Protein AF-A0A810N7D5-F1 (afdb_monomer_lite)

Organism: NCBI:txid338584

Sequence (317 aa):
MPDPRVLVVSSFEAELQPLASACVAAALQDQGAAVTAWDAHAFPDRLPDAEVDLVLLSVQQFEGLHRAVDLAPRLRTAHPDAPIVAFGQYAQMNSTEFLARVNAVAFDEPERIAQELCQAATGQLPLPQVPALRTASQMTARPPRRRITATAPARHLFPSLVHYPAHHTGLGLMGNIEVSRGCHHKCTYCSVYGAYDGGVAPYQLETVLADARQLADDGVRHFFFIDAEFFNSRTLGWRWYGRSRRSSPARRSSSPPGSITSSTIRSCWKSWCRWGCGGSRRRWSSRRTASCGSSTRESMSPTCVRRSRKRTGSVSS

pLDDT: mean 79.14, std 25.92, range [22.91, 98.81]

Foldseek 3Di:
DDAAEEEQEELDDPLFQDQLSLQLQQLLVVLRHNYAYYYCVLCVPPDDQDAHLEYEYEDADPVSPVSSLVCLVVCCVRHVNYFYEYEHLVCQLPVVSVLVRGFKYALDRCLQQSNVRSCCSVVNHPQLRRARIDGPVRRDHHHDPGARDGAAGNSVSTDQRVSRPVQQDPVGGEHEFEQKQAAQDCPPPDSSCVRQVNDIRGDDLNNRVNNVVVVVVSVHPHYDYPYPDQPDPPNRVVVNVVVVVVVDPVPVDDDDPDDDDPVNVVVVVVVVVVVVPPPDPDDDDDDDDDDDDDDDDDDDDDDDDDDDDDDDDDDDD

Structure (mmCIF, N/CA/C/O backbone):
data_AF-A0A810N7D5-F1
#
_entry.id   AF-A0A810N7D5-F1
#
loop_
_atom_site.group_PDB
_atom_site.id
_atom_site.type_symbol
_atom_site.label_atom_id
_atom_site.label_alt_id
_atom_site.label_comp_id
_atom_site.label_asym_id
_atom_site.label_entity_id
_atom_site.label_seq_id
_atom_site.pdbx_PDB_ins_code
_atom_site.Cartn_x
_atom_site.Cartn_y
_atom_site.Cartn_z
_atom_site.occupancy
_atom_si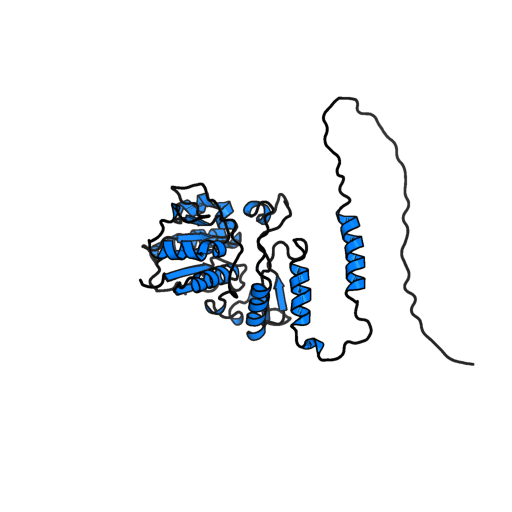te.B_iso_or_equiv
_atom_site.auth_seq_id
_atom_site.auth_comp_id
_atom_site.auth_asym_id
_atom_site.auth_atom_id
_atom_site.pdbx_PDB_model_num
ATOM 1 N N . MET A 1 1 ? -10.337 -19.483 16.377 1.00 56.50 1 MET A N 1
ATOM 2 C CA . MET A 1 1 ? -10.919 -18.184 15.978 1.00 56.50 1 MET A CA 1
ATOM 3 C C . MET A 1 1 ? -10.801 -18.110 14.468 1.00 56.50 1 MET A C 1
ATOM 5 O O . MET A 1 1 ? -9.826 -18.674 13.982 1.00 56.50 1 MET A O 1
ATOM 9 N N . PRO A 1 2 ? -11.781 -17.551 13.742 1.00 71.12 2 PRO A N 1
ATOM 10 C CA . PRO A 1 2 ? -11.649 -17.382 12.298 1.00 71.12 2 PRO A CA 1
ATOM 11 C C . PRO A 1 2 ? -10.438 -16.499 11.977 1.00 71.12 2 PRO A C 1
ATOM 13 O O . PRO A 1 2 ? -10.087 -15.619 12.769 1.00 71.12 2 PRO A O 1
ATOM 16 N N . ASP A 1 3 ? -9.799 -16.774 10.844 1.00 89.62 3 ASP A N 1
ATOM 17 C CA . ASP A 1 3 ? -8.662 -15.998 10.357 1.00 89.62 3 ASP A CA 1
ATOM 18 C C . ASP A 1 3 ? -9.115 -14.558 10.050 1.00 89.62 3 ASP A C 1
ATOM 20 O O . ASP A 1 3 ? -10.175 -14.386 9.440 1.00 89.62 3 ASP A O 1
ATOM 24 N N . PRO A 1 4 ? -8.358 -13.518 10.458 1.00 95.88 4 PRO A N 1
ATOM 25 C CA . PRO A 1 4 ? -8.736 -12.135 10.189 1.00 95.88 4 PRO A CA 1
ATOM 26 C C . PRO A 1 4 ? -8.878 -11.883 8.688 1.00 95.88 4 PRO A C 1
ATOM 28 O O . PRO A 1 4 ? -7.953 -12.175 7.928 1.00 95.88 4 PRO A O 1
ATOM 31 N N . ARG A 1 5 ? -9.999 -11.297 8.256 1.00 98.12 5 ARG A N 1
ATOM 32 C CA . ARG A 1 5 ? -10.245 -10.974 6.846 1.00 98.12 5 ARG A CA 1
ATOM 33 C C . ARG A 1 5 ? -9.893 -9.526 6.584 1.00 98.12 5 ARG A C 1
ATOM 35 O O . ARG A 1 5 ? -10.552 -8.613 7.082 1.00 98.12 5 ARG A O 1
ATOM 42 N N . VAL A 1 6 ? -8.843 -9.306 5.805 1.00 98.56 6 VAL A N 1
ATOM 43 C CA . VAL A 1 6 ? -8.324 -7.960 5.551 1.00 98.56 6 VAL A CA 1
ATOM 44 C C . VAL A 1 6 ? -8.450 -7.633 4.073 1.00 98.56 6 VAL A C 1
ATOM 46 O O . VAL A 1 6 ? -7.959 -8.372 3.220 1.00 98.56 6 VAL A O 1
ATOM 49 N N . LEU A 1 7 ? -9.081 -6.501 3.769 1.00 98.69 7 LEU A N 1
ATOM 50 C CA . LEU A 1 7 ? -9.115 -5.943 2.424 1.00 98.69 7 LEU A CA 1
ATOM 51 C C . LEU A 1 7 ? -7.986 -4.923 2.273 1.00 98.69 7 LEU A C 1
ATOM 53 O O . LEU A 1 7 ? -7.981 -3.894 2.946 1.00 98.69 7 LEU A O 1
ATOM 57 N N . VAL A 1 8 ? -7.042 -5.179 1.371 1.00 98.69 8 VAL A N 1
ATOM 58 C CA . VAL A 1 8 ? -5.982 -4.228 1.018 1.00 98.69 8 VAL A CA 1
ATOM 59 C C . VAL A 1 8 ? -6.346 -3.530 -0.286 1.00 98.69 8 VAL A C 1
ATOM 61 O O . VAL A 1 8 ? -6.462 -4.157 -1.336 1.00 98.69 8 VAL A O 1
ATOM 64 N N . VAL A 1 9 ? -6.510 -2.214 -0.225 1.00 98.62 9 VAL A N 1
ATOM 65 C CA . VAL A 1 9 ? -6.979 -1.385 -1.333 1.00 98.62 9 VAL A CA 1
ATOM 66 C C . VAL A 1 9 ? -5.873 -0.451 -1.790 1.00 98.62 9 VAL A C 1
ATOM 68 O O . VAL A 1 9 ? -5.390 0.372 -1.012 1.00 98.62 9 VAL A O 1
ATOM 71 N N . SER A 1 10 ? -5.519 -0.522 -3.068 1.00 98.31 10 SER A N 1
ATOM 72 C CA . SER A 1 10 ? -4.709 0.505 -3.715 1.00 98.31 10 SER A CA 1
ATOM 73 C C . SER A 1 10 ? -5.611 1.587 -4.294 1.00 98.31 10 SER A C 1
ATOM 75 O O . SER A 1 10 ? -6.456 1.293 -5.142 1.00 98.31 10 SER A O 1
ATOM 77 N N . SER A 1 11 ? -5.460 2.838 -3.838 1.00 97.81 11 SER A N 1
ATOM 78 C CA . SER A 1 11 ? -6.192 3.956 -4.444 1.00 97.81 11 SER A CA 1
ATOM 79 C C . SER A 1 11 ? -5.589 4.381 -5.782 1.00 97.81 11 SER A C 1
ATOM 81 O O . SER A 1 11 ? -6.334 4.814 -6.661 1.00 97.81 11 SER A O 1
ATOM 83 N N . PHE A 1 12 ? -4.257 4.299 -5.903 1.00 97.44 12 PHE A N 1
ATOM 84 C CA . PHE A 1 12 ? -3.445 4.567 -7.091 1.00 97.44 12 PHE A CA 1
ATOM 85 C C . PHE A 1 12 ? -1.954 4.352 -6.776 1.00 97.44 12 PHE A C 1
ATOM 87 O O . PHE A 1 12 ? -1.440 4.925 -5.811 1.00 97.44 12 PHE A O 1
ATOM 94 N N . GLU A 1 13 ? -1.241 3.603 -7.621 1.00 95.38 13 GLU A N 1
ATOM 95 C CA . GLU A 1 13 ? 0.219 3.418 -7.542 1.00 95.38 13 GLU A CA 1
ATOM 96 C C . GLU A 1 13 ? 0.874 3.586 -8.932 1.00 95.38 13 GLU A C 1
ATOM 98 O O . GLU A 1 13 ? 1.485 2.674 -9.481 1.00 95.38 13 GLU A O 1
ATOM 103 N N . ALA A 1 14 ? 0.742 4.790 -9.505 1.00 94.25 14 ALA A N 1
ATOM 104 C CA . ALA A 1 14 ? 1.328 5.226 -10.781 1.00 94.25 14 ALA A CA 1
ATOM 105 C C . ALA A 1 14 ? 0.938 4.368 -11.991 1.00 94.25 14 ALA A C 1
ATOM 107 O O . ALA A 1 14 ? 1.753 4.163 -12.886 1.00 94.25 14 ALA A O 1
ATOM 108 N N . GLU A 1 15 ? -0.298 3.859 -12.004 1.00 95.38 15 GLU A N 1
ATOM 109 C CA . GLU A 1 15 ? -0.816 2.945 -13.041 1.00 95.38 15 GLU A CA 1
ATOM 110 C C . GLU A 1 15 ? -0.038 1.618 -13.156 1.00 95.38 15 GLU A C 1
ATOM 112 O O . GLU A 1 15 ? -0.285 0.815 -14.059 1.00 95.38 15 GLU A O 1
ATOM 117 N N . LEU A 1 16 ? 0.891 1.372 -12.230 1.00 96.38 16 LEU A N 1
ATOM 118 C CA . LEU A 1 16 ? 1.630 0.130 -12.095 1.00 96.38 16 LEU A CA 1
ATOM 119 C C . LEU A 1 16 ? 0.877 -0.800 -11.140 1.00 96.38 16 LEU A C 1
ATOM 121 O O . LEU A 1 16 ? 0.082 -0.360 -10.309 1.00 96.38 16 LEU A O 1
ATOM 125 N N . GLN A 1 17 ? 1.170 -2.095 -11.223 1.00 97.25 17 GLN A N 1
ATOM 126 C CA . GLN A 1 17 ? 0.679 -3.079 -10.276 1.00 97.25 17 GLN A CA 1
ATOM 127 C C . GLN A 1 17 ? 1.066 -2.641 -8.843 1.00 97.25 17 GLN A C 1
ATOM 129 O O . GLN A 1 17 ? 2.257 -2.393 -8.598 1.00 97.25 17 GLN A O 1
ATOM 134 N N . PRO A 1 18 ? 0.101 -2.559 -7.903 1.00 97.38 18 PRO A N 1
ATOM 135 C CA . PRO A 1 18 ? 0.300 -1.993 -6.566 1.00 97.38 18 PRO A CA 1
ATOM 136 C C . PRO A 1 18 ? 1.333 -2.728 -5.702 1.00 97.38 18 PRO A C 1
ATOM 138 O O . PRO A 1 18 ? 1.010 -3.668 -4.973 1.00 97.38 18 PRO A O 1
ATOM 141 N N . LEU A 1 19 ? 2.595 -2.295 -5.744 1.00 96.75 19 LEU A N 1
ATOM 142 C CA . LEU A 1 19 ? 3.676 -2.955 -5.015 1.00 96.75 19 LEU A CA 1
ATOM 143 C C . LEU A 1 19 ? 3.582 -2.709 -3.509 1.00 96.75 19 LEU A C 1
ATOM 145 O O . LEU A 1 19 ? 3.761 -3.646 -2.734 1.00 96.75 19 LEU A O 1
ATOM 149 N N . ALA A 1 20 ? 3.268 -1.488 -3.068 1.00 95.50 20 ALA A N 1
ATOM 150 C CA . ALA A 1 20 ? 3.160 -1.218 -1.637 1.00 95.50 20 ALA A CA 1
ATOM 151 C C . ALA A 1 20 ? 2.021 -2.023 -1.007 1.00 95.50 20 ALA A C 1
ATOM 153 O O . ALA A 1 20 ? 2.193 -2.650 0.038 1.00 95.50 20 ALA A O 1
ATOM 154 N N . SER A 1 21 ? 0.884 -2.062 -1.696 1.00 97.62 21 SER A N 1
ATOM 155 C CA . SER A 1 21 ? -0.271 -2.860 -1.297 1.00 97.62 21 SER A CA 1
ATOM 156 C C . SER A 1 21 ? 0.047 -4.365 -1.298 1.00 97.62 21 SER A C 1
ATOM 158 O O . SER A 1 21 ? -0.292 -5.059 -0.341 1.00 97.62 21 SER A O 1
ATOM 160 N N . ALA A 1 22 ? 0.776 -4.872 -2.300 1.00 97.69 22 ALA A N 1
ATOM 161 C CA . ALA A 1 22 ? 1.221 -6.269 -2.347 1.00 97.69 22 ALA A CA 1
ATOM 162 C C . ALA A 1 22 ? 2.215 -6.639 -1.230 1.00 97.69 22 ALA A C 1
ATOM 164 O O . ALA A 1 22 ? 2.155 -7.754 -0.708 1.00 97.69 22 ALA A O 1
ATOM 165 N N . CYS A 1 23 ? 3.110 -5.729 -0.834 1.00 96.62 23 CYS A N 1
ATOM 166 C CA . CYS A 1 23 ? 4.014 -5.936 0.303 1.00 96.62 23 CYS A CA 1
ATOM 167 C C . CYS A 1 23 ? 3.244 -6.053 1.627 1.00 96.62 23 CYS A C 1
ATOM 169 O O . CYS A 1 23 ? 3.509 -6.959 2.419 1.00 96.62 23 CYS A O 1
ATOM 171 N N . VAL A 1 24 ? 2.270 -5.167 1.857 1.00 96.62 24 VAL A N 1
ATOM 172 C CA . VAL A 1 24 ? 1.419 -5.201 3.057 1.00 96.62 24 VAL A CA 1
ATOM 173 C C . VAL A 1 24 ? 0.560 -6.461 3.086 1.00 96.62 24 VAL A C 1
ATOM 175 O O . VAL A 1 24 ? 0.482 -7.120 4.120 1.00 96.62 24 VAL A O 1
ATOM 178 N N . ALA A 1 25 ? -0.026 -6.838 1.950 1.00 97.75 25 ALA A N 1
ATOM 179 C CA . ALA A 1 25 ? -0.806 -8.062 1.834 1.00 97.75 25 ALA A CA 1
ATOM 180 C C . ALA A 1 25 ? 0.022 -9.314 2.172 1.00 97.75 25 ALA A C 1
ATOM 182 O O . ALA A 1 25 ? -0.435 -10.139 2.959 1.00 97.75 25 ALA A O 1
ATOM 183 N N . ALA A 1 26 ? 1.260 -9.418 1.671 1.00 97.38 26 ALA A N 1
ATOM 184 C CA . ALA A 1 26 ? 2.167 -10.513 2.028 1.00 97.38 26 ALA A CA 1
ATOM 185 C C . ALA A 1 26 ? 2.462 -10.549 3.535 1.00 97.38 26 ALA A C 1
ATOM 187 O O . ALA A 1 26 ? 2.360 -11.598 4.166 1.00 97.38 26 ALA A O 1
ATOM 188 N N . ALA A 1 27 ? 2.759 -9.394 4.140 1.00 96.25 27 ALA A N 1
ATOM 189 C CA . ALA A 1 27 ? 3.036 -9.317 5.573 1.00 96.25 27 ALA A CA 1
ATOM 190 C C . ALA A 1 27 ? 1.831 -9.737 6.435 1.00 96.25 27 ALA A C 1
ATOM 192 O O . ALA A 1 27 ? 2.022 -10.310 7.503 1.00 96.25 27 ALA A O 1
ATOM 193 N N . LEU A 1 28 ? 0.601 -9.474 5.987 1.00 97.00 28 LEU A N 1
ATOM 194 C CA . LEU A 1 28 ? -0.625 -9.923 6.655 1.00 97.00 28 LEU A CA 1
ATOM 195 C C . LEU A 1 28 ? -0.876 -11.425 6.466 1.00 97.00 28 LEU A C 1
ATOM 197 O O . LEU A 1 28 ? -1.237 -12.103 7.427 1.00 97.00 28 LEU A O 1
ATOM 201 N N . GLN A 1 29 ? -0.643 -11.956 5.260 1.00 96.56 29 GLN A N 1
ATOM 202 C CA . GLN A 1 29 ? -0.709 -13.398 4.991 1.00 96.56 29 GLN A CA 1
ATOM 203 C C . GLN A 1 29 ? 0.288 -14.172 5.867 1.00 96.56 29 GLN A C 1
ATOM 205 O O . GLN A 1 29 ? -0.074 -15.196 6.442 1.00 96.56 29 GLN A O 1
ATOM 210 N N . ASP A 1 30 ? 1.501 -13.643 6.064 1.00 95.19 30 ASP A N 1
ATOM 211 C CA . ASP A 1 30 ? 2.508 -14.216 6.971 1.00 95.19 30 ASP A CA 1
ATOM 212 C C . ASP A 1 30 ? 2.024 -14.272 8.441 1.00 95.19 30 ASP A C 1
ATOM 214 O O . ASP A 1 30 ? 2.553 -15.045 9.239 1.00 95.19 30 ASP A O 1
ATOM 218 N N . GLN A 1 31 ? 1.025 -13.461 8.815 1.00 95.31 31 GLN A N 1
ATOM 219 C CA . GLN A 1 31 ? 0.372 -13.474 10.134 1.00 95.31 31 GLN A CA 1
ATOM 220 C C . GLN A 1 31 ? -0.924 -14.302 10.164 1.00 95.31 31 GLN A C 1
ATOM 222 O O . GLN A 1 31 ? -1.627 -14.290 11.174 1.00 95.31 31 GLN A O 1
ATOM 227 N N . GLY A 1 32 ? -1.246 -15.013 9.080 1.00 95.44 32 GLY A N 1
ATOM 228 C CA . GLY A 1 32 ? -2.428 -15.868 8.974 1.00 95.44 32 GLY A CA 1
ATOM 229 C C . GLY A 1 32 ? -3.719 -15.140 8.598 1.00 95.44 32 GLY A C 1
ATOM 230 O O . GLY A 1 32 ? -4.789 -15.703 8.783 1.00 95.44 32 GLY A O 1
ATOM 231 N N . ALA A 1 33 ? -3.658 -13.904 8.092 1.00 97.00 33 ALA A N 1
ATOM 232 C CA . ALA A 1 33 ? -4.857 -13.222 7.606 1.00 97.00 33 ALA A CA 1
ATOM 233 C C . ALA A 1 33 ? -5.334 -13.787 6.258 1.00 97.00 33 ALA A C 1
ATOM 235 O O . ALA A 1 33 ? -4.536 -14.034 5.348 1.00 97.00 33 ALA A O 1
ATOM 236 N N . ALA A 1 34 ? -6.651 -13.881 6.092 1.00 97.75 34 ALA A N 1
ATOM 237 C CA . ALA A 1 34 ? -7.292 -14.061 4.799 1.00 97.75 34 ALA A CA 1
ATOM 238 C C . ALA A 1 34 ? -7.339 -12.704 4.079 1.00 97.75 34 ALA A C 1
ATOM 240 O O . ALA A 1 34 ? -8.176 -11.849 4.373 1.00 97.75 34 ALA A O 1
ATOM 241 N N . VAL A 1 35 ? -6.402 -12.478 3.156 1.00 98.00 35 VAL A N 1
ATOM 242 C CA . VAL A 1 35 ? -6.257 -11.181 2.481 1.00 98.00 35 VAL A CA 1
ATOM 243 C C . VAL A 1 35 ? -6.943 -11.185 1.122 1.00 98.00 35 VAL A C 1
ATOM 245 O O . VAL A 1 35 ? -6.624 -12.002 0.261 1.00 98.00 35 VAL A O 1
ATOM 248 N N . THR A 1 36 ? -7.830 -10.216 0.910 1.00 98.12 36 THR A N 1
ATOM 249 C CA . THR A 1 36 ? -8.320 -9.839 -0.422 1.00 98.12 36 THR A CA 1
ATOM 250 C C . THR A 1 36 ? -7.648 -8.537 -0.827 1.00 98.12 36 THR A C 1
ATOM 252 O O . THR A 1 36 ? -7.494 -7.641 0.003 1.00 98.12 36 THR A O 1
ATOM 255 N N . ALA A 1 37 ? -7.236 -8.410 -2.086 1.00 98.06 37 ALA A N 1
ATOM 256 C CA . ALA A 1 37 ? -6.624 -7.186 -2.582 1.00 98.06 37 ALA A CA 1
ATOM 257 C C . ALA A 1 37 ? -7.422 -6.588 -3.740 1.00 98.06 37 ALA A C 1
ATOM 259 O O . ALA A 1 37 ? -8.007 -7.309 -4.549 1.00 98.06 37 ALA A O 1
ATOM 260 N N . TRP A 1 38 ? -7.450 -5.260 -3.815 1.00 98.38 38 TRP A N 1
ATOM 261 C CA . TRP A 1 38 ? -8.177 -4.539 -4.848 1.00 98.38 38 TRP A CA 1
ATOM 262 C C . TRP A 1 38 ? -7.410 -3.305 -5.310 1.00 98.38 38 TRP A C 1
ATOM 264 O O . TRP A 1 38 ? -7.019 -2.454 -4.513 1.00 98.38 38 TRP A O 1
ATOM 274 N N . ASP A 1 39 ? -7.211 -3.198 -6.619 1.00 98.19 39 ASP A N 1
ATOM 275 C CA . ASP A 1 39 ? -6.744 -1.976 -7.263 1.00 98.19 39 ASP A CA 1
ATOM 276 C C . ASP A 1 39 ? -7.948 -1.174 -7.758 1.00 98.19 39 ASP A C 1
ATOM 278 O O . ASP A 1 39 ? -8.537 -1.468 -8.804 1.00 98.19 39 ASP A O 1
ATOM 282 N N . ALA A 1 40 ? -8.326 -0.167 -6.974 1.00 97.81 40 ALA A N 1
ATOM 283 C CA . ALA A 1 40 ? -9.513 0.633 -7.230 1.00 97.81 40 ALA A CA 1
ATOM 284 C C . ALA A 1 40 ? -9.344 1.593 -8.412 1.00 97.81 40 ALA A C 1
ATOM 286 O O . ALA A 1 40 ? -10.342 2.056 -8.965 1.00 97.81 40 ALA A O 1
ATOM 287 N N . HIS A 1 41 ? -8.105 1.907 -8.801 1.00 96.44 41 HIS A N 1
ATOM 288 C CA . HIS A 1 41 ? -7.851 2.762 -9.951 1.00 96.44 41 HIS A CA 1
ATOM 289 C C . HIS A 1 41 ? -7.973 1.986 -11.258 1.00 96.44 41 HIS A C 1
ATOM 291 O O . HIS A 1 41 ? -8.703 2.412 -12.151 1.00 96.44 41 HIS A O 1
ATOM 297 N N . ALA A 1 42 ? -7.267 0.859 -11.364 1.00 96.19 42 ALA A N 1
ATOM 298 C CA . ALA A 1 42 ? -7.253 0.067 -12.587 1.00 96.19 42 ALA A CA 1
ATOM 299 C C . ALA A 1 42 ? -8.573 -0.697 -12.794 1.00 96.19 42 ALA A C 1
ATOM 301 O O . ALA A 1 42 ? -8.984 -0.919 -13.932 1.00 96.19 42 ALA A O 1
ATOM 302 N N . PHE A 1 43 ? -9.258 -1.076 -11.707 1.00 96.62 43 PHE A N 1
ATOM 303 C CA . PHE A 1 43 ? -10.481 -1.883 -11.757 1.00 96.62 43 PHE A CA 1
ATOM 304 C C . PHE A 1 43 ? -11.579 -1.328 -10.831 1.00 96.62 43 PHE A C 1
ATOM 306 O O . PHE A 1 43 ? -11.969 -1.992 -9.864 1.00 96.62 43 PHE A O 1
ATOM 313 N N . PRO A 1 44 ? -12.119 -0.128 -11.116 1.00 96.00 44 PRO A N 1
ATOM 314 C CA . PRO A 1 44 ? -13.031 0.593 -10.219 1.00 96.00 44 PRO A CA 1
ATOM 315 C C . PRO A 1 44 ? -14.366 -0.119 -9.949 1.00 96.00 44 PRO A C 1
ATOM 317 O O . PRO A 1 44 ? -15.004 0.161 -8.928 1.00 96.00 44 PRO A O 1
ATOM 320 N N . ASP A 1 45 ? -14.760 -1.038 -10.833 1.00 95.44 45 ASP A N 1
ATOM 321 C CA . ASP A 1 45 ? -16.013 -1.802 -10.763 1.00 95.44 45 ASP A CA 1
ATOM 322 C C . ASP A 1 45 ? -15.851 -3.163 -10.068 1.00 95.44 45 ASP A C 1
ATOM 324 O O . ASP A 1 45 ? -16.812 -3.914 -9.933 1.00 95.44 45 ASP A O 1
ATOM 328 N N . ARG A 1 46 ? -14.632 -3.508 -9.631 1.00 94.75 46 ARG A N 1
ATOM 329 C CA . ARG A 1 46 ? -14.308 -4.797 -8.995 1.00 94.75 46 ARG A CA 1
ATOM 330 C C . ARG A 1 46 ? -14.142 -4.691 -7.482 1.00 94.75 46 ARG A C 1
ATOM 332 O O . ARG A 1 46 ? -13.304 -5.384 -6.911 1.00 94.75 46 ARG A O 1
ATOM 339 N N . LEU A 1 47 ? -14.915 -3.810 -6.846 1.00 95.50 47 LEU A N 1
ATOM 340 C CA . LEU A 1 47 ? -14.987 -3.757 -5.387 1.00 95.50 47 LEU A CA 1
ATOM 341 C C . LEU A 1 47 ? -15.378 -5.155 -4.863 1.00 95.50 47 LEU A C 1
ATOM 343 O O . LEU A 1 47 ? -16.409 -5.671 -5.299 1.00 95.50 47 LEU A O 1
ATOM 347 N N . PRO A 1 48 ? -14.578 -5.783 -3.985 1.00 93.88 48 PRO A N 1
ATOM 348 C CA . PRO A 1 48 ? -14.869 -7.136 -3.527 1.00 93.88 48 PRO A CA 1
ATOM 349 C C . PRO A 1 48 ? -16.161 -7.222 -2.713 1.00 93.88 48 PRO A C 1
ATOM 351 O O . PRO A 1 48 ? -16.328 -6.509 -1.726 1.00 93.88 48 PRO A O 1
ATOM 354 N N . ASP A 1 49 ? -17.038 -8.146 -3.102 1.00 91.06 49 ASP A N 1
ATOM 355 C CA . ASP A 1 49 ? -18.222 -8.534 -2.333 1.00 91.06 49 ASP A CA 1
ATOM 356 C C . ASP A 1 49 ? -17.848 -9.683 -1.390 1.00 91.06 49 ASP A C 1
ATOM 358 O O . ASP A 1 49 ? -18.038 -10.865 -1.680 1.00 91.06 49 ASP A O 1
ATOM 362 N N . ALA A 1 50 ? -17.160 -9.331 -0.307 1.00 89.25 50 ALA A N 1
ATOM 363 C CA . ALA A 1 50 ? -16.735 -10.262 0.724 1.00 89.25 50 ALA A CA 1
ATOM 364 C C . ALA A 1 50 ? -16.871 -9.607 2.097 1.00 89.25 50 ALA A C 1
ATOM 366 O O . ALA A 1 50 ? -16.759 -8.387 2.240 1.00 89.25 50 ALA A O 1
ATOM 367 N N . GLU A 1 51 ? -17.078 -10.427 3.122 1.00 93.81 51 GLU A N 1
ATOM 368 C CA . GLU A 1 51 ? -16.990 -9.948 4.494 1.00 93.81 51 GLU A CA 1
ATOM 369 C C . GLU A 1 51 ? -15.540 -9.571 4.832 1.00 93.81 51 GLU A C 1
ATOM 371 O O . GLU A 1 51 ? -14.594 -10.311 4.544 1.00 93.81 51 GLU A O 1
ATOM 376 N N . VAL A 1 52 ? -15.379 -8.405 5.454 1.00 97.50 52 VAL A N 1
ATOM 377 C CA . VAL A 1 52 ? -14.089 -7.785 5.757 1.00 97.50 52 VAL A CA 1
ATOM 378 C C . VAL A 1 52 ? -14.112 -7.320 7.205 1.00 97.50 52 VAL A C 1
ATOM 380 O O . VAL A 1 52 ? -15.064 -6.672 7.626 1.00 97.50 52 VAL A O 1
ATOM 383 N N . ASP A 1 53 ? -13.047 -7.612 7.946 1.00 98.19 53 ASP A N 1
ATOM 384 C CA . ASP A 1 53 ? -12.900 -7.217 9.349 1.00 98.19 53 ASP A CA 1
ATOM 385 C C . ASP A 1 53 ? -11.988 -5.982 9.509 1.00 98.19 53 ASP A C 1
ATOM 387 O O . ASP A 1 53 ? -12.005 -5.304 10.533 1.00 98.19 53 ASP A O 1
ATOM 391 N N . LEU A 1 54 ? -11.175 -5.668 8.494 1.00 98.69 54 LEU A N 1
ATOM 392 C CA . LEU A 1 54 ? -10.314 -4.483 8.440 1.00 98.69 54 LEU A CA 1
ATOM 393 C C . LEU A 1 54 ? -10.023 -4.092 6.987 1.00 98.69 54 LEU A C 1
ATOM 395 O O . LEU A 1 54 ? -9.672 -4.941 6.169 1.00 98.69 54 LEU A O 1
ATOM 399 N N . VAL A 1 55 ? -10.082 -2.796 6.679 1.00 98.81 55 VAL A N 1
ATOM 400 C CA . VAL A 1 55 ? -9.665 -2.254 5.379 1.00 98.81 55 VAL A CA 1
ATOM 401 C C . VAL A 1 55 ? -8.356 -1.483 5.532 1.00 98.81 55 VAL A C 1
ATOM 403 O O . VAL A 1 55 ? -8.262 -0.571 6.353 1.00 98.81 55 VAL A O 1
ATOM 406 N N . LEU A 1 56 ? -7.361 -1.789 4.701 1.00 98.69 56 LEU A N 1
ATOM 407 C CA . LEU A 1 56 ? -6.143 -0.996 4.549 1.00 98.69 56 LEU A CA 1
ATOM 408 C C . LEU A 1 56 ? -6.167 -0.239 3.226 1.00 98.69 56 LEU A C 1
ATOM 410 O O . LEU A 1 56 ? -6.168 -0.849 2.164 1.00 98.69 56 LEU A O 1
ATOM 414 N N . LEU A 1 57 ? -6.155 1.090 3.293 1.00 98.75 57 LEU A N 1
ATOM 415 C CA . LEU A 1 57 ? -6.229 1.973 2.130 1.00 98.75 57 LEU A CA 1
ATOM 416 C C . LEU A 1 57 ? -4.866 2.619 1.853 1.00 98.75 57 LEU A C 1
ATOM 418 O O . LEU A 1 57 ? -4.429 3.503 2.590 1.00 98.75 57 LEU A O 1
ATOM 422 N N . SER A 1 58 ? -4.205 2.184 0.784 1.00 98.38 58 SER A N 1
ATOM 423 C CA . SER A 1 58 ? -2.915 2.709 0.328 1.00 98.38 58 SER A CA 1
ATOM 424 C C . SER A 1 58 ? -3.079 4.091 -0.302 1.00 98.38 58 SER A C 1
ATOM 426 O O . SER A 1 58 ? -3.894 4.270 -1.207 1.00 98.38 58 SER A O 1
ATOM 428 N N . VAL A 1 59 ? -2.279 5.059 0.152 1.00 97.69 59 VAL A N 1
ATOM 429 C CA . VAL A 1 59 ? -2.197 6.433 -0.371 1.00 97.69 59 VAL A CA 1
ATOM 430 C C . VAL A 1 59 ? -0.723 6.835 -0.490 1.00 97.69 59 VAL A C 1
ATOM 432 O O . VAL A 1 59 ? -0.204 7.686 0.241 1.00 97.69 59 VAL A O 1
ATOM 435 N N . GLN A 1 60 ? -0.011 6.169 -1.397 1.00 92.75 60 GLN A N 1
ATOM 436 C CA . GLN A 1 60 ? 1.439 6.339 -1.544 1.00 92.75 60 GLN A CA 1
ATOM 437 C C . GLN A 1 60 ? 1.851 7.574 -2.335 1.00 92.75 60 GLN A C 1
ATOM 439 O O . GLN A 1 60 ? 2.963 8.071 -2.165 1.00 92.75 60 GLN A O 1
ATOM 444 N N . GLN A 1 61 ? 0.968 8.075 -3.192 1.00 92.62 61 GLN A N 1
ATOM 445 C CA . GLN A 1 61 ? 1.281 9.114 -4.166 1.00 92.62 61 GLN A CA 1
ATOM 446 C C . GLN A 1 61 ? 0.267 10.249 -4.110 1.00 92.62 61 GLN A C 1
ATOM 448 O O . GLN A 1 61 ? -0.851 10.086 -3.615 1.00 92.62 61 GLN A O 1
ATOM 453 N N . PHE A 1 62 ? 0.667 11.404 -4.639 1.00 94.12 62 PHE A N 1
ATOM 454 C CA . PHE A 1 62 ? -0.161 12.602 -4.656 1.00 94.12 62 PHE A CA 1
ATOM 455 C C . PHE A 1 62 ? -1.472 12.369 -5.413 1.00 94.12 62 PHE A C 1
ATOM 457 O O . PHE A 1 62 ? -2.546 12.701 -4.920 1.00 94.12 62 PHE A O 1
ATOM 464 N N . GLU A 1 63 ? -1.397 11.719 -6.570 1.00 93.69 63 GLU A N 1
ATOM 465 C CA . GLU A 1 63 ? -2.534 11.377 -7.424 1.00 93.69 63 GLU A CA 1
ATOM 466 C C . GLU A 1 63 ? -3.503 10.399 -6.742 1.00 93.69 63 GLU A C 1
ATOM 468 O O . GLU A 1 63 ? -4.697 10.387 -7.045 1.00 93.69 63 GLU A O 1
ATOM 473 N N . GLY A 1 64 ? -3.007 9.607 -5.787 1.00 94.69 64 GLY A N 1
ATOM 474 C CA . GLY A 1 64 ? -3.816 8.716 -4.962 1.00 94.69 64 GLY A CA 1
ATOM 475 C C . GLY A 1 64 ? -4.594 9.426 -3.856 1.00 94.69 64 GLY A C 1
ATOM 476 O O . GLY A 1 64 ? -5.506 8.821 -3.298 1.00 94.69 64 GLY A O 1
ATOM 477 N N . LEU A 1 65 ? -4.282 10.690 -3.542 1.00 94.56 65 LEU A N 1
ATOM 478 C CA . LEU A 1 65 ? -4.893 11.424 -2.430 1.00 94.56 65 LEU A CA 1
ATOM 479 C C . LEU A 1 65 ? -6.386 11.660 -2.658 1.00 94.56 65 LEU A C 1
ATOM 481 O O . LEU A 1 65 ? -7.201 11.191 -1.867 1.00 94.56 65 LEU A O 1
ATOM 485 N N . HIS A 1 66 ? -6.753 12.342 -3.747 1.00 94.44 66 HIS A N 1
ATOM 486 C CA . HIS A 1 66 ? -8.161 12.616 -4.058 1.00 94.44 66 HIS A CA 1
ATOM 487 C C . HIS A 1 66 ? -8.941 11.320 -4.290 1.00 94.44 66 HIS A C 1
ATOM 489 O O . HIS A 1 66 ? -10.036 11.150 -3.766 1.00 94.44 66 HIS A O 1
ATOM 495 N N . ARG A 1 67 ? -8.317 10.351 -4.970 1.00 96.19 67 ARG A N 1
ATOM 496 C CA . ARG A 1 67 ? -8.904 9.027 -5.204 1.00 96.19 67 ARG A CA 1
ATOM 497 C C . ARG A 1 67 ? -9.219 8.309 -3.895 1.00 96.19 67 ARG A C 1
ATOM 499 O O . ARG A 1 67 ? -10.304 7.766 -3.752 1.00 96.19 67 ARG A O 1
ATOM 506 N N . ALA A 1 68 ? -8.301 8.326 -2.930 1.00 97.62 68 ALA A N 1
ATOM 507 C CA . ALA A 1 68 ? -8.516 7.716 -1.621 1.00 97.62 68 ALA A CA 1
ATOM 508 C C . ALA A 1 68 ? -9.592 8.449 -0.805 1.00 97.62 68 ALA A C 1
ATOM 510 O O . ALA A 1 68 ? -10.390 7.801 -0.129 1.00 97.62 68 ALA A O 1
ATOM 511 N N . VAL A 1 69 ? -9.639 9.783 -0.889 1.00 95.62 69 VAL A N 1
ATOM 512 C CA . VAL A 1 69 ? -10.683 10.603 -0.254 1.00 95.62 69 VAL A CA 1
ATOM 513 C C . VAL A 1 69 ? -12.071 10.236 -0.785 1.00 95.62 69 VAL A C 1
ATOM 515 O O . VAL A 1 69 ? -12.981 10.035 0.019 1.00 95.62 69 VAL A O 1
ATOM 518 N N . ASP A 1 70 ? -12.215 10.081 -2.100 1.00 94.94 70 ASP A N 1
ATOM 519 C CA . ASP A 1 70 ? -13.480 9.701 -2.743 1.00 94.94 70 ASP A CA 1
ATOM 520 C C . ASP A 1 70 ? -13.832 8.223 -2.513 1.00 94.94 70 ASP A C 1
ATOM 522 O O . ASP A 1 70 ? -15.004 7.834 -2.497 1.00 94.94 70 ASP A O 1
ATOM 526 N N . LEU A 1 71 ? -12.818 7.380 -2.308 1.00 96.94 71 LEU A N 1
ATOM 527 C CA . LEU A 1 71 ? -12.994 5.950 -2.091 1.00 96.94 71 LEU A CA 1
ATOM 528 C C . LEU A 1 71 ? -13.422 5.610 -0.659 1.00 96.94 71 LEU A C 1
ATOM 530 O O . LEU A 1 71 ? -14.178 4.659 -0.467 1.00 96.94 71 LEU A O 1
ATOM 534 N N . ALA A 1 72 ? -12.993 6.378 0.345 1.00 96.81 72 ALA A N 1
ATOM 535 C CA . ALA A 1 72 ? -13.306 6.094 1.747 1.00 96.81 72 ALA A CA 1
ATOM 536 C C . ALA A 1 72 ? -14.826 6.002 2.042 1.00 96.81 72 ALA A C 1
ATOM 538 O O . ALA A 1 72 ? -15.233 5.034 2.690 1.00 96.81 72 ALA A O 1
ATOM 539 N N . PRO A 1 73 ? -15.702 6.904 1.542 1.00 96.25 73 PRO A N 1
ATOM 540 C CA . PRO A 1 73 ? -17.154 6.754 1.685 1.00 96.25 73 PRO A CA 1
ATOM 541 C C . PRO A 1 73 ? -17.719 5.502 1.000 1.00 96.25 73 PRO A C 1
ATOM 543 O O . PRO A 1 73 ? -18.606 4.850 1.555 1.00 96.25 73 PRO A O 1
ATOM 546 N N . ARG A 1 74 ? -17.197 5.137 -0.182 1.00 96.62 74 ARG A N 1
ATOM 547 C CA . ARG A 1 74 ? -17.608 3.918 -0.904 1.00 96.62 74 ARG A CA 1
ATOM 548 C C . ARG A 1 74 ? -17.257 2.666 -0.101 1.00 96.62 74 ARG A C 1
ATOM 550 O O . ARG A 1 74 ? -18.115 1.810 0.082 1.00 96.62 74 ARG A O 1
ATOM 557 N N . LEU A 1 75 ? -16.037 2.604 0.434 1.00 97.62 75 LEU A N 1
ATOM 558 C CA . LEU A 1 75 ? -15.577 1.506 1.289 1.00 97.62 75 LEU A CA 1
ATOM 559 C C . LEU A 1 75 ? -16.411 1.389 2.565 1.00 97.62 75 LEU A C 1
ATOM 561 O O . LEU A 1 75 ? -16.811 0.290 2.920 1.00 97.62 75 LEU A O 1
ATOM 565 N N . ARG A 1 76 ? -16.742 2.513 3.213 1.00 96.94 76 ARG A N 1
ATOM 566 C CA . ARG A 1 76 ? -17.617 2.518 4.396 1.00 96.94 76 ARG A CA 1
ATOM 567 C C . ARG A 1 76 ? -19.032 2.038 4.086 1.00 96.94 76 ARG A C 1
ATOM 569 O O . ARG A 1 76 ? -19.656 1.414 4.928 1.00 96.94 76 ARG A O 1
ATOM 576 N N . THR A 1 77 ? -19.552 2.351 2.903 1.00 96.56 77 THR A N 1
ATOM 577 C CA . THR A 1 77 ? -20.891 1.898 2.498 1.00 96.56 77 THR A CA 1
ATOM 578 C C . THR A 1 77 ? -20.902 0.389 2.249 1.00 96.56 77 THR A C 1
ATOM 580 O O . THR A 1 77 ? -21.838 -0.286 2.659 1.00 96.56 77 THR A O 1
ATOM 583 N N . ALA A 1 78 ? -19.858 -0.141 1.608 1.00 96.75 78 ALA A N 1
ATOM 584 C CA . ALA A 1 78 ? -19.752 -1.566 1.298 1.00 96.75 78 ALA A CA 1
ATOM 585 C C . ALA A 1 78 ? -19.361 -2.433 2.506 1.00 96.75 78 ALA A C 1
ATOM 587 O O . ALA A 1 78 ? -19.824 -3.561 2.626 1.00 96.75 78 ALA A O 1
ATOM 588 N N . HIS A 1 79 ? -18.536 -1.902 3.410 1.00 97.06 79 HIS A N 1
ATOM 589 C CA . HIS A 1 79 ? -18.048 -2.599 4.599 1.00 97.06 79 HIS A CA 1
ATOM 590 C C . HIS A 1 79 ? -18.276 -1.726 5.850 1.00 97.06 79 HIS A C 1
ATOM 592 O O . HIS A 1 79 ? -17.322 -1.161 6.389 1.00 97.06 79 HIS A O 1
ATOM 598 N N . PRO A 1 80 ? -19.535 -1.563 6.305 1.00 95.94 80 PRO A N 1
ATOM 599 C CA . PRO A 1 80 ? -19.892 -0.614 7.366 1.00 95.94 80 PRO A CA 1
ATOM 600 C C . PRO A 1 80 ? -19.270 -0.934 8.728 1.00 95.94 80 PRO A C 1
ATOM 602 O O . PRO A 1 80 ? -18.958 -0.010 9.481 1.00 95.94 80 PRO A O 1
ATOM 605 N N . ASP A 1 81 ? -19.047 -2.216 9.020 1.00 95.00 81 ASP A N 1
ATOM 606 C CA . ASP A 1 81 ? -18.491 -2.675 10.298 1.00 95.00 81 ASP A CA 1
ATOM 607 C C . ASP A 1 81 ? -16.957 -2.779 10.282 1.00 95.00 81 ASP A C 1
ATOM 609 O O . ASP A 1 81 ? -16.327 -2.885 11.335 1.00 95.00 81 ASP A O 1
ATOM 613 N N . ALA A 1 82 ? -16.338 -2.707 9.099 1.00 97.56 82 ALA A N 1
ATOM 614 C CA . ALA A 1 82 ? -14.896 -2.811 8.948 1.00 97.56 82 ALA A CA 1
ATOM 615 C C . ALA A 1 82 ? -14.236 -1.440 9.170 1.00 97.56 82 ALA A C 1
ATOM 617 O O . ALA A 1 82 ? -14.446 -0.513 8.377 1.00 97.56 82 ALA A O 1
ATOM 618 N N . PRO A 1 83 ? -13.389 -1.265 10.199 1.00 98.12 83 PRO A N 1
ATOM 619 C CA . PRO A 1 83 ? -12.598 -0.055 10.306 1.00 98.12 83 PRO A CA 1
ATOM 620 C C . PRO A 1 83 ? -11.680 0.128 9.092 1.00 98.12 83 PRO A C 1
ATOM 622 O O . PRO A 1 83 ? -11.078 -0.819 8.585 1.00 98.12 83 PRO A O 1
ATOM 625 N N . ILE A 1 84 ? -11.513 1.380 8.670 1.00 98.69 84 ILE A N 1
ATOM 626 C CA . ILE A 1 84 ? -10.611 1.756 7.579 1.00 98.69 84 ILE A CA 1
ATOM 627 C C . ILE A 1 84 ? -9.344 2.373 8.168 1.00 98.69 84 ILE A C 1
ATOM 629 O O . ILE A 1 84 ? -9.406 3.340 8.934 1.00 98.69 84 ILE A O 1
ATOM 633 N N . VAL A 1 85 ? -8.188 1.845 7.779 1.00 98.69 85 VAL A N 1
ATOM 634 C CA . VAL A 1 85 ? -6.867 2.361 8.136 1.00 98.69 85 VAL A CA 1
ATOM 635 C C . VAL A 1 85 ? -6.160 2.816 6.863 1.00 98.69 85 VAL A C 1
ATOM 637 O O . VAL A 1 85 ? -5.806 2.007 6.009 1.00 98.69 85 VAL A O 1
ATOM 640 N N . ALA A 1 86 ? -5.952 4.124 6.717 1.00 98.50 86 ALA A N 1
ATOM 641 C CA . ALA A 1 86 ? -5.170 4.655 5.605 1.00 98.50 86 ALA A CA 1
ATOM 642 C C . ALA A 1 86 ? -3.672 4.519 5.900 1.00 98.50 86 ALA A C 1
ATOM 644 O O . ALA A 1 86 ? -3.228 4.741 7.028 1.00 98.50 86 ALA A O 1
ATOM 645 N N . PHE A 1 87 ? -2.873 4.191 4.893 1.00 97.88 87 PHE A N 1
ATOM 646 C CA . PHE A 1 87 ? -1.423 4.106 5.026 1.00 97.88 87 PHE A CA 1
ATOM 647 C C . PHE A 1 87 ? -0.715 4.704 3.818 1.00 97.88 87 PHE A C 1
ATOM 649 O O . PHE A 1 87 ? -1.311 4.943 2.770 1.00 97.88 87 PHE A O 1
ATOM 656 N N . GLY A 1 88 ? 0.579 4.946 3.987 1.00 95.69 88 GLY A N 1
ATOM 657 C CA . GLY A 1 88 ? 1.433 5.486 2.947 1.00 95.69 88 GLY A CA 1
ATOM 658 C C . GLY A 1 88 ? 1.760 6.963 3.112 1.00 95.69 88 GLY A C 1
ATOM 659 O O . GLY A 1 88 ? 1.162 7.682 3.917 1.00 95.69 88 GLY A O 1
ATOM 660 N N . GLN A 1 89 ? 2.754 7.410 2.350 1.00 93.94 89 GLN A N 1
ATOM 661 C CA . GLN A 1 89 ? 3.376 8.725 2.505 1.00 93.94 89 GLN A CA 1
ATOM 662 C C . GLN A 1 89 ? 2.353 9.874 2.481 1.00 93.94 89 GLN A C 1
ATOM 664 O O . GLN A 1 89 ? 2.386 10.758 3.342 1.00 93.94 89 GLN A O 1
ATOM 669 N N . TYR A 1 90 ? 1.413 9.863 1.532 1.00 95.94 90 TYR A N 1
ATOM 670 C CA . TYR A 1 90 ? 0.431 10.940 1.415 1.00 95.94 90 TYR A CA 1
ATOM 671 C C . TYR A 1 90 ? -0.711 10.806 2.425 1.00 95.94 90 TYR A C 1
ATOM 673 O O . TYR A 1 90 ? -1.256 11.837 2.822 1.00 95.94 90 TYR A O 1
ATOM 681 N N . ALA A 1 91 ? -1.016 9.605 2.929 1.00 96.44 91 ALA A N 1
ATOM 682 C CA . ALA A 1 91 ? -1.913 9.459 4.078 1.00 96.44 91 ALA A CA 1
ATOM 683 C C . ALA A 1 91 ? -1.314 10.112 5.335 1.00 96.44 91 ALA A C 1
ATOM 685 O O . ALA A 1 91 ? -1.995 10.871 6.023 1.00 96.44 91 ALA A O 1
ATOM 686 N N . GLN A 1 92 ? -0.027 9.877 5.612 1.00 93.75 92 GLN A N 1
ATOM 687 C CA . GLN A 1 92 ? 0.665 10.425 6.787 1.00 93.75 92 GLN A CA 1
ATOM 688 C C . GLN A 1 92 ? 0.727 11.952 6.762 1.00 93.75 92 GLN A C 1
ATOM 690 O O . GLN A 1 92 ? 0.317 12.618 7.720 1.00 93.75 92 GLN A O 1
ATOM 695 N N . MET A 1 93 ? 1.191 12.512 5.642 1.00 93.75 93 MET A N 1
ATOM 696 C CA . MET A 1 93 ? 1.323 13.960 5.465 1.00 93.75 93 MET A CA 1
ATOM 697 C C . MET A 1 93 ? -0.026 14.687 5.545 1.00 93.75 93 MET A C 1
ATOM 699 O O . MET A 1 93 ? -0.074 15.831 5.986 1.00 93.75 93 MET A O 1
ATOM 703 N N . ASN A 1 94 ? -1.120 14.013 5.176 1.00 95.19 94 ASN A N 1
ATOM 704 C CA . ASN A 1 94 ? -2.474 14.574 5.157 1.00 95.19 94 ASN A CA 1
ATOM 705 C C . ASN A 1 94 ? -3.383 13.927 6.213 1.00 95.19 94 ASN A C 1
ATOM 707 O O . ASN A 1 94 ? -4.599 13.860 6.049 1.00 95.19 94 ASN A O 1
ATOM 711 N N . SER A 1 95 ? -2.796 13.444 7.311 1.00 94.62 95 SER A N 1
ATOM 712 C CA . SER A 1 95 ? -3.509 12.646 8.317 1.00 94.62 95 SER A CA 1
ATOM 713 C C . SER A 1 95 ? -4.758 13.309 8.890 1.00 94.62 95 SER A C 1
ATOM 715 O O . SER A 1 95 ? -5.740 12.615 9.119 1.00 94.62 95 SER A O 1
ATOM 717 N N . THR A 1 96 ? -4.763 14.629 9.091 1.00 93.56 96 THR A N 1
ATOM 718 C CA . THR A 1 96 ? -5.950 15.358 9.565 1.00 93.56 96 THR A CA 1
ATOM 719 C C . THR A 1 96 ? -7.136 15.181 8.616 1.00 93.56 96 THR A C 1
ATOM 721 O O . THR A 1 96 ? -8.242 14.900 9.067 1.00 93.56 96 THR A O 1
ATOM 724 N N . GLU A 1 97 ? -6.897 15.283 7.307 1.00 93.69 97 GLU A N 1
ATOM 725 C CA . GLU A 1 97 ? -7.939 15.147 6.284 1.00 93.69 97 GLU A CA 1
ATOM 726 C C . GLU A 1 97 ? -8.446 13.705 6.185 1.00 93.69 97 GLU A C 1
ATOM 728 O O . GLU A 1 97 ? -9.651 13.456 6.071 1.00 93.69 97 GLU A O 1
ATOM 733 N N . PHE A 1 98 ? -7.530 12.738 6.288 1.00 96.12 98 PHE A N 1
ATOM 734 C CA . PHE A 1 98 ? -7.890 11.325 6.292 1.00 96.12 98 PHE A CA 1
ATOM 735 C C . PHE A 1 98 ? -8.654 10.931 7.556 1.00 96.12 98 PHE A C 1
ATOM 737 O O . PHE A 1 98 ? -9.664 10.248 7.443 1.00 96.12 98 PHE A O 1
ATOM 744 N N . LEU A 1 99 ? -8.259 11.389 8.746 1.00 96.44 99 LEU A N 1
ATOM 745 C CA . LEU A 1 99 ? -8.924 11.040 10.010 1.00 96.44 99 LEU A CA 1
ATOM 746 C C . LEU A 1 99 ? -10.367 11.554 10.120 1.00 96.44 99 LEU A C 1
ATOM 748 O O . LEU A 1 99 ? -11.132 11.030 10.922 1.00 96.44 99 LEU A O 1
ATOM 752 N N . ALA A 1 100 ? -10.772 12.524 9.296 1.00 94.75 100 ALA A N 1
ATOM 753 C CA . ALA A 1 100 ? -12.181 12.899 9.158 1.00 94.75 100 ALA A CA 1
ATOM 754 C C . ALA A 1 100 ? -13.019 11.835 8.411 1.00 94.75 100 ALA A C 1
ATOM 756 O O . ALA A 1 100 ? -14.248 11.865 8.447 1.00 94.75 100 ALA A O 1
ATOM 757 N N . ARG A 1 101 ? -12.368 10.899 7.706 1.00 95.19 101 ARG A N 1
ATOM 758 C CA . ARG A 1 101 ? -12.989 9.922 6.796 1.00 95.19 101 ARG A CA 1
ATOM 759 C C . ARG A 1 101 ? -12.596 8.478 7.051 1.00 95.19 101 ARG A C 1
ATOM 761 O O . ARG A 1 101 ? -13.317 7.606 6.587 1.00 95.19 101 ARG A O 1
ATOM 768 N N . VAL A 1 102 ? -11.522 8.200 7.776 1.00 97.75 102 VAL A N 1
ATOM 769 C CA . VAL A 1 102 ? -11.071 6.846 8.127 1.00 97.75 102 VAL A CA 1
ATOM 770 C C . VAL A 1 102 ? -10.876 6.727 9.637 1.00 97.75 102 VAL A C 1
ATOM 772 O O . VAL A 1 102 ? -10.792 7.731 10.341 1.00 97.75 102 VAL A O 1
ATOM 775 N N . ASN A 1 103 ? -10.802 5.502 10.149 1.00 98.12 103 ASN A N 1
ATOM 776 C CA . ASN A 1 103 ? -10.701 5.237 11.584 1.00 98.12 103 ASN A CA 1
ATOM 777 C C . ASN A 1 103 ? -9.277 5.466 12.115 1.00 98.12 103 ASN A C 1
ATOM 779 O O . ASN A 1 103 ? -9.107 5.896 13.259 1.00 98.12 103 ASN A O 1
ATOM 783 N N . ALA A 1 104 ? -8.254 5.201 11.294 1.00 98.19 104 ALA A N 1
ATOM 784 C CA . ALA A 1 104 ? -6.862 5.456 11.648 1.00 98.19 104 ALA A CA 1
ATOM 785 C C . ALA A 1 104 ? -5.975 5.774 10.435 1.00 98.19 104 ALA A C 1
ATOM 787 O O . ALA A 1 104 ? -6.302 5.443 9.297 1.00 98.19 104 ALA A O 1
ATOM 788 N N . VAL A 1 105 ? -4.812 6.370 10.697 1.00 98.19 105 VAL A N 1
ATOM 789 C CA . VAL A 1 105 ? -3.737 6.582 9.720 1.00 98.19 105 VAL A CA 1
ATOM 790 C C . VAL A 1 105 ? -2.446 5.961 10.250 1.00 98.19 105 VAL A C 1
ATOM 792 O O . VAL A 1 105 ? -2.046 6.251 11.379 1.00 98.19 105 VAL A O 1
ATOM 795 N N . ALA A 1 106 ? -1.780 5.133 9.447 1.00 96.81 106 ALA A N 1
ATOM 796 C CA . ALA A 1 106 ? -0.506 4.510 9.795 1.00 96.81 106 ALA A CA 1
ATOM 797 C C . ALA A 1 106 ? 0.681 5.453 9.530 1.00 96.81 106 ALA A C 1
ATOM 799 O O . ALA A 1 106 ? 0.940 5.832 8.390 1.00 96.81 106 ALA A O 1
ATOM 800 N N . PHE A 1 107 ? 1.420 5.800 10.588 1.00 94.00 107 PHE A N 1
ATOM 801 C CA . PHE A 1 107 ? 2.627 6.646 10.611 1.00 94.00 107 PHE A CA 1
ATOM 802 C C . PHE A 1 107 ? 3.932 5.839 10.535 1.00 94.00 107 PHE A C 1
ATOM 804 O O . PHE A 1 107 ? 4.948 6.201 11.124 1.00 94.00 107 PHE A O 1
ATOM 811 N N . ASP A 1 108 ? 3.883 4.707 9.846 1.00 89.94 108 ASP A N 1
ATOM 812 C CA . ASP A 1 108 ? 5.019 3.886 9.436 1.00 89.94 108 ASP A CA 1
ATOM 813 C C . ASP A 1 108 ? 4.518 2.924 8.347 1.00 89.94 108 ASP A C 1
ATOM 815 O O . ASP A 1 108 ? 3.351 2.967 7.945 1.00 89.94 108 ASP A O 1
ATOM 819 N N . GLU A 1 109 ? 5.394 2.037 7.904 1.00 92.00 109 GLU A N 1
ATOM 820 C CA . GLU A 1 109 ? 5.077 0.952 6.986 1.00 92.00 109 GLU A CA 1
ATOM 821 C C . GLU A 1 109 ? 4.245 -0.140 7.693 1.00 92.00 109 GLU A C 1
ATOM 823 O O . GLU A 1 109 ? 4.728 -0.716 8.683 1.00 92.00 109 GLU A O 1
ATOM 828 N N . PRO A 1 110 ? 3.020 -0.457 7.220 1.00 94.56 110 PRO A N 1
ATOM 829 C CA . PRO A 1 110 ? 2.142 -1.442 7.861 1.00 94.56 110 PRO A CA 1
ATOM 830 C C . PRO A 1 110 ? 2.772 -2.830 8.014 1.00 94.56 110 PRO A C 1
ATOM 832 O O . PRO A 1 110 ? 2.464 -3.546 8.964 1.00 94.56 110 PRO A O 1
ATOM 835 N N . GLU A 1 111 ? 3.722 -3.193 7.149 1.00 94.88 111 GLU A N 1
ATOM 836 C CA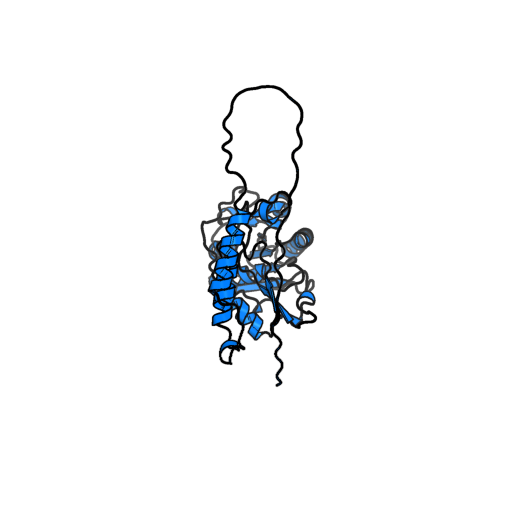 . GLU A 1 111 ? 4.478 -4.447 7.214 1.00 94.88 111 GLU A CA 1
ATOM 837 C C . GLU A 1 111 ? 5.198 -4.647 8.561 1.00 94.88 111 GLU A C 1
ATOM 839 O O . GLU A 1 111 ? 5.529 -5.769 8.935 1.00 94.88 111 GLU A O 1
ATOM 844 N N . ARG A 1 112 ? 5.466 -3.572 9.314 1.00 93.81 112 ARG A N 1
ATOM 845 C CA . ARG A 1 112 ? 6.138 -3.625 10.629 1.00 93.81 112 ARG A CA 1
ATOM 846 C C . ARG A 1 112 ? 5.189 -3.920 11.790 1.00 93.81 112 ARG A C 1
ATOM 848 O O . ARG A 1 112 ? 5.663 -4.235 12.889 1.00 93.81 112 ARG A O 1
ATOM 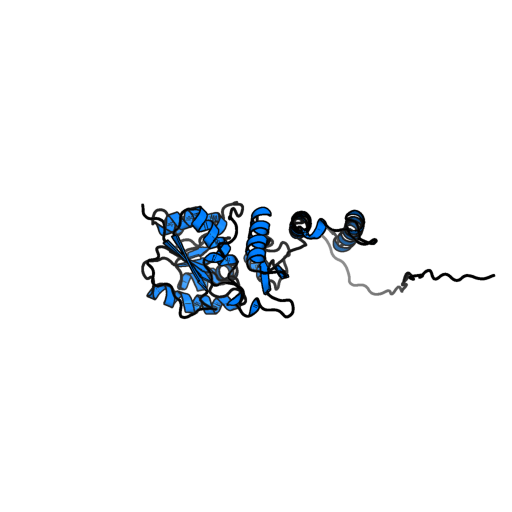855 N N . ILE A 1 113 ? 3.890 -3.765 11.547 1.00 95.19 113 ILE A N 1
ATOM 856 C CA . ILE A 1 113 ? 2.800 -3.889 12.519 1.00 95.19 113 ILE A CA 1
ATOM 857 C C . ILE A 1 113 ? 1.706 -4.853 12.035 1.00 95.19 113 ILE A C 1
ATOM 859 O O . ILE A 1 113 ? 0.578 -4.797 12.513 1.00 95.19 113 ILE A O 1
ATOM 863 N N . ALA A 1 114 ? 2.013 -5.728 11.068 1.00 95.94 114 ALA A N 1
ATOM 864 C CA . ALA A 1 114 ? 1.036 -6.640 10.473 1.00 95.94 114 ALA A CA 1
ATOM 865 C C . ALA A 1 114 ? 0.351 -7.529 11.525 1.00 95.94 114 ALA A C 1
ATOM 867 O O . ALA A 1 114 ? -0.857 -7.728 11.464 1.00 95.94 114 ALA A O 1
ATOM 868 N N . GLN A 1 115 ? 1.098 -7.992 12.535 1.00 95.69 115 GLN A N 1
ATOM 869 C CA . GLN A 1 115 ? 0.546 -8.778 13.640 1.00 95.69 115 GLN A CA 1
ATOM 870 C C . GLN A 1 115 ? -0.516 -7.984 14.410 1.00 95.69 115 GLN A C 1
ATOM 872 O O . GLN A 1 115 ? -1.614 -8.480 14.657 1.00 95.69 115 GLN A O 1
ATOM 877 N N . GLU A 1 116 ? -0.198 -6.744 14.780 1.00 97.06 116 GLU A N 1
ATOM 878 C CA . GLU A 1 116 ? -1.108 -5.874 15.519 1.00 97.06 116 GLU A CA 1
ATOM 879 C C . GLU A 1 116 ? -2.320 -5.450 14.674 1.00 97.06 116 GLU A C 1
ATOM 881 O O . GLU A 1 116 ? -3.416 -5.300 15.211 1.00 97.06 116 GLU A O 1
ATOM 886 N N . LEU A 1 117 ? -2.166 -5.324 13.352 1.00 97.56 117 LEU A N 1
ATOM 887 C CA . LEU A 1 117 ? -3.286 -5.106 12.430 1.00 97.56 117 LEU A CA 1
ATOM 888 C C . LEU A 1 117 ? -4.218 -6.327 12.366 1.00 97.56 117 LEU A C 1
ATOM 890 O O . LEU A 1 117 ? -5.432 -6.153 12.420 1.00 97.56 117 LEU A O 1
ATOM 894 N N . CYS A 1 118 ? -3.688 -7.554 12.341 1.00 97.56 118 CYS A N 1
ATOM 895 C CA . CYS A 1 118 ? -4.503 -8.775 12.421 1.00 97.56 118 CYS A CA 1
ATOM 896 C C . CYS A 1 118 ? -5.247 -8.895 13.764 1.00 97.56 118 CYS A C 1
ATOM 898 O O . CYS A 1 118 ? -6.410 -9.302 13.812 1.00 97.56 118 CYS A O 1
ATOM 900 N N . GLN A 1 119 ? -4.605 -8.502 14.867 1.00 97.56 119 GLN A N 1
ATOM 901 C CA . GLN A 1 119 ? -5.256 -8.431 16.181 1.00 97.56 119 GLN A CA 1
ATOM 902 C C . GLN A 1 119 ? -6.360 -7.367 16.208 1.00 97.56 119 GLN A C 1
ATOM 904 O O . GLN A 1 119 ? -7.402 -7.578 16.824 1.00 97.56 119 GLN A O 1
ATOM 909 N N . ALA A 1 120 ? -6.165 -6.238 15.523 1.00 97.62 120 ALA A N 1
ATOM 910 C CA . ALA A 1 120 ? -7.195 -5.214 15.399 1.00 97.62 120 ALA A CA 1
ATOM 911 C C . ALA A 1 120 ? -8.384 -5.675 14.552 1.00 97.62 120 ALA A C 1
ATOM 913 O O . ALA A 1 120 ? -9.523 -5.452 14.951 1.00 97.62 120 ALA A O 1
ATOM 914 N N . ALA A 1 121 ? -8.128 -6.376 13.445 1.00 97.62 121 ALA A N 1
ATOM 915 C CA . ALA A 1 121 ? -9.165 -6.972 12.605 1.00 97.62 121 ALA A CA 1
ATOM 916 C C . ALA A 1 121 ? -10.042 -7.963 13.394 1.00 97.62 121 ALA A C 1
ATOM 918 O O . ALA A 1 121 ? -11.257 -7.954 13.278 1.00 97.62 121 ALA A O 1
ATOM 919 N N . THR A 1 122 ? -9.454 -8.764 14.284 1.00 96.12 122 THR A N 1
ATOM 920 C CA . THR A 1 122 ? -10.215 -9.701 15.137 1.00 96.12 122 THR A CA 1
ATOM 921 C C . THR A 1 122 ? -10.814 -9.064 16.400 1.00 96.12 122 THR A C 1
ATOM 923 O O . THR A 1 122 ? -11.365 -9.772 17.244 1.00 96.12 122 THR A O 1
ATOM 926 N N . GLY A 1 123 ? -10.686 -7.744 16.580 1.00 94.81 123 GLY A N 1
ATOM 927 C CA . GLY A 1 123 ? -11.172 -7.025 17.764 1.00 94.81 123 GLY A CA 1
ATOM 928 C C . GLY A 1 123 ? -10.369 -7.274 19.049 1.00 94.81 123 GLY A C 1
ATOM 929 O O . GLY A 1 123 ? -10.744 -6.782 20.112 1.00 94.81 123 GLY A O 1
ATOM 930 N N . GLN A 1 124 ? -9.254 -8.006 18.977 1.00 95.94 124 GLN A N 1
ATOM 931 C CA . GLN A 1 124 ? -8.381 -8.302 20.118 1.00 95.94 124 GLN A CA 1
ATOM 932 C C . GLN A 1 124 ? -7.566 -7.085 20.568 1.00 95.94 124 GLN A C 1
ATOM 934 O O . GLN A 1 124 ? -7.206 -6.984 21.741 1.00 95.94 124 GLN A O 1
ATOM 939 N N . LEU A 1 125 ? -7.263 -6.171 19.642 1.00 96.19 125 LEU A N 1
ATOM 940 C CA . LEU A 1 125 ? -6.500 -4.956 19.911 1.00 96.19 125 LEU A CA 1
ATOM 941 C C . LEU A 1 125 ? -7.243 -3.726 19.366 1.00 96.19 125 LEU A C 1
ATOM 943 O O . LEU A 1 125 ? -7.367 -3.574 18.153 1.00 96.19 125 LEU A O 1
ATOM 947 N N . PRO A 1 126 ? -7.718 -2.804 20.219 1.00 96.06 126 PRO A N 1
ATOM 948 C CA . PRO A 1 126 ? -8.344 -1.575 19.744 1.00 96.06 126 PRO A CA 1
ATOM 949 C C . PRO A 1 126 ? -7.383 -0.750 18.878 1.00 96.06 126 PRO A C 1
ATOM 951 O O . PRO A 1 126 ? -6.222 -0.578 19.246 1.00 96.06 126 PRO A O 1
ATOM 954 N N . LEU A 1 127 ? -7.869 -0.154 17.781 1.00 96.19 127 LEU A N 1
ATOM 955 C CA . LEU A 1 127 ? -7.040 0.654 16.869 1.00 96.19 127 LEU A CA 1
ATOM 956 C C . LEU A 1 127 ? -6.167 1.723 17.553 1.00 96.19 127 LEU A C 1
ATOM 958 O O . LEU A 1 127 ? -5.006 1.850 17.166 1.00 96.19 127 LEU A O 1
ATOM 962 N N . PRO A 1 128 ? -6.639 2.475 18.573 1.00 95.56 128 PRO A N 1
ATOM 963 C CA . PRO A 1 128 ? -5.784 3.432 19.276 1.00 95.56 128 PRO A CA 1
ATOM 964 C C . PRO A 1 128 ? -4.584 2.787 19.986 1.00 95.56 128 PRO A C 1
ATOM 966 O O . PRO A 1 128 ? -3.613 3.470 20.273 1.00 95.56 128 PRO A O 1
ATOM 969 N N . GLN A 1 129 ? -4.621 1.489 20.279 1.00 94.56 129 GLN A N 1
ATOM 970 C CA . GLN A 1 129 ? -3.528 0.773 20.941 1.00 94.56 129 GLN A CA 1
ATOM 971 C C . GLN A 1 129 ? -2.553 0.122 19.949 1.00 94.56 129 GLN A C 1
ATOM 973 O O . GLN A 1 129 ? -1.477 -0.319 20.354 1.00 94.56 129 GLN A O 1
ATOM 978 N N . VAL A 1 130 ? -2.888 0.086 18.655 1.00 95.88 130 VAL A N 1
ATOM 979 C CA . VAL A 1 130 ? -1.995 -0.430 17.613 1.00 95.88 130 VAL A CA 1
ATOM 980 C C . VAL A 1 130 ? -0.796 0.521 17.451 1.00 95.88 130 VAL A C 1
ATOM 982 O O . VAL A 1 130 ? -0.985 1.730 17.262 1.00 95.88 130 VAL A O 1
ATOM 985 N N . PRO A 1 131 ? 0.455 0.020 17.498 1.00 94.56 131 PRO A N 1
ATOM 986 C CA . PRO A 1 131 ? 1.642 0.839 17.276 1.00 94.56 131 PRO A CA 1
ATOM 987 C C . PRO A 1 131 ? 1.604 1.554 15.923 1.00 94.56 131 PRO A C 1
ATOM 989 O O . PRO A 1 131 ? 1.019 1.070 14.963 1.00 94.56 131 PRO A O 1
ATOM 992 N N . ALA A 1 132 ? 2.272 2.704 15.833 1.00 94.06 132 ALA A N 1
ATOM 993 C CA . ALA A 1 132 ? 2.306 3.550 14.634 1.00 94.06 132 ALA A CA 1
ATOM 994 C C . ALA A 1 132 ? 0.953 4.093 14.124 1.00 94.06 132 ALA A C 1
ATOM 996 O O . ALA A 1 132 ? 0.972 4.901 13.199 1.00 94.06 132 ALA A O 1
ATOM 997 N N . LEU A 1 133 ? -0.202 3.736 14.695 1.00 97.06 133 LEU A N 1
ATOM 998 C CA . LEU A 1 133 ? -1.476 4.312 14.266 1.00 97.06 133 LEU A CA 1
ATOM 999 C C . LEU A 1 133 ? -1.765 5.634 14.979 1.00 97.06 133 LEU A C 1
ATOM 1001 O O . LEU A 1 133 ? -1.587 5.778 16.190 1.00 97.06 133 LEU A O 1
ATOM 1005 N N . ARG A 1 134 ? -2.253 6.606 14.208 1.00 96.69 134 ARG A N 1
ATOM 1006 C CA . ARG A 1 134 ? -2.972 7.776 14.719 1.00 96.69 134 ARG A CA 1
ATOM 1007 C C . ARG A 1 134 ? -4.459 7.564 14.500 1.00 96.69 134 ARG A C 1
ATOM 1009 O O . ARG A 1 134 ? -4.863 7.133 13.429 1.00 96.69 134 ARG A O 1
ATOM 1016 N N . THR A 1 135 ? -5.261 7.893 15.501 1.00 96.56 135 THR A N 1
ATOM 1017 C CA . THR A 1 135 ? -6.736 7.839 15.478 1.00 96.56 135 THR A CA 1
ATOM 1018 C C . THR A 1 135 ? -7.273 9.164 15.993 1.00 96.56 135 THR A C 1
ATOM 1020 O O . THR A 1 135 ? -6.539 9.854 16.688 1.00 96.56 135 THR A O 1
ATOM 1023 N N . ALA A 1 136 ? -8.535 9.524 15.748 1.00 92.62 136 ALA A N 1
ATOM 1024 C CA . ALA A 1 136 ? -9.100 10.784 16.257 1.00 92.62 136 ALA A CA 1
ATOM 1025 C C . ALA A 1 136 ? -8.905 10.985 17.781 1.00 92.62 136 ALA A C 1
ATOM 1027 O O . ALA A 1 136 ? -8.672 12.105 18.230 1.00 92.62 136 ALA A O 1
ATOM 1028 N N . SER A 1 137 ? -8.923 9.902 18.566 1.00 89.88 137 SER A N 1
ATOM 1029 C CA . SER A 1 137 ? -8.701 9.917 20.018 1.00 89.88 137 SER A CA 1
ATOM 1030 C C . SER A 1 137 ? -7.228 9.845 20.443 1.00 89.88 137 SER A C 1
ATOM 1032 O O . SER A 1 137 ? -6.916 10.131 21.596 1.00 89.88 137 SER A O 1
ATOM 1034 N N . GLN A 1 138 ? -6.308 9.461 19.551 1.00 89.06 138 GLN A N 1
ATOM 1035 C CA . GLN A 1 138 ? -4.877 9.354 19.843 1.00 89.06 138 GLN A CA 1
ATOM 1036 C C . GLN A 1 138 ? -4.029 9.926 18.704 1.00 89.06 138 GLN A C 1
ATOM 1038 O O . GLN A 1 138 ? -3.745 9.274 17.698 1.00 89.06 138 GLN A O 1
ATOM 1043 N N . MET A 1 139 ? -3.571 11.164 18.901 1.00 81.38 139 MET A N 1
ATOM 1044 C CA . MET A 1 139 ? -2.766 11.904 17.923 1.00 81.38 139 MET A CA 1
ATOM 1045 C C . MET A 1 139 ? -1.281 11.540 17.918 1.00 81.38 139 MET A C 1
ATOM 1047 O O . MET A 1 139 ? -0.563 11.964 17.016 1.00 81.38 139 MET A O 1
ATOM 1051 N N . THR A 1 140 ? -0.793 10.770 18.888 1.00 81.19 140 THR A N 1
ATOM 1052 C CA . THR A 1 140 ? 0.604 10.332 18.912 1.00 81.19 140 THR A CA 1
ATOM 1053 C C . THR A 1 140 ? 0.717 8.911 18.375 1.00 81.19 140 THR A C 1
ATOM 1055 O O . THR A 1 140 ? 0.215 7.964 18.969 1.00 81.19 140 THR A O 1
ATOM 1058 N N . ALA A 1 141 ? 1.416 8.756 17.251 1.00 80.44 141 ALA A N 1
ATOM 1059 C CA . ALA A 1 141 ? 1.885 7.456 16.793 1.00 80.44 141 ALA A CA 1
ATOM 1060 C C . ALA A 1 141 ? 3.313 7.236 17.281 1.00 80.44 141 ALA A C 1
ATOM 1062 O O . ALA A 1 141 ? 4.166 8.121 17.179 1.00 80.44 141 ALA A O 1
ATOM 1063 N N . ARG A 1 142 ? 3.588 6.036 17.788 1.00 85.50 142 ARG A N 1
ATOM 1064 C CA . ARG A 1 142 ? 4.946 5.589 18.106 1.00 85.50 142 ARG A CA 1
ATOM 1065 C C . ARG A 1 142 ? 5.277 4.377 17.246 1.00 85.50 142 ARG A C 1
ATOM 1067 O O . ARG A 1 142 ? 4.890 3.265 17.607 1.00 85.50 142 ARG A O 1
ATOM 1074 N N . PRO A 1 143 ? 5.953 4.587 16.107 1.00 85.25 143 PRO A N 1
ATOM 1075 C CA . PRO A 1 143 ? 6.414 3.498 15.267 1.00 85.25 143 PRO A CA 1
ATOM 1076 C C . PRO A 1 143 ? 7.343 2.550 16.028 1.00 85.25 143 PRO A C 1
ATOM 1078 O O . PRO A 1 143 ? 8.260 3.015 16.723 1.00 85.25 143 PRO A O 1
ATOM 1081 N N . PRO A 1 144 ? 7.144 1.226 15.934 1.00 86.88 144 PRO A N 1
ATOM 1082 C CA . PRO A 1 144 ? 8.075 0.290 16.528 1.00 86.88 144 PRO A CA 1
ATOM 1083 C C . PRO A 1 144 ? 9.403 0.345 15.766 1.00 86.88 144 PRO A C 1
ATOM 1085 O O . PRO A 1 144 ? 9.445 0.483 14.546 1.00 86.88 144 PRO A O 1
ATOM 1088 N N . ARG A 1 145 ? 10.530 0.134 16.456 1.00 84.88 145 ARG A N 1
ATOM 1089 C CA . ARG A 1 145 ? 11.849 -0.008 15.804 1.00 84.88 145 ARG A CA 1
ATOM 1090 C C . ARG A 1 145 ? 12.019 -1.408 15.179 1.00 84.88 145 ARG A C 1
ATOM 1092 O O . ARG A 1 145 ? 13.000 -2.099 15.442 1.00 84.88 145 ARG A O 1
ATOM 1099 N N . ARG A 1 146 ? 11.010 -1.820 14.394 1.00 88.06 146 ARG A N 1
ATOM 1100 C CA . ARG A 1 146 ? 10.912 -3.017 13.535 1.00 88.06 146 ARG A CA 1
ATOM 1101 C C . ARG A 1 146 ? 12.030 -3.035 12.480 1.00 88.06 146 ARG A C 1
ATOM 1103 O O . ARG A 1 146 ? 12.566 -1.982 12.138 1.00 88.06 146 ARG A O 1
ATOM 1110 N N . ARG A 1 147 ? 12.308 -4.168 11.834 1.00 83.56 147 ARG A N 1
ATOM 1111 C CA . ARG A 1 147 ? 12.704 -4.183 10.408 1.00 83.56 147 ARG A CA 1
ATOM 1112 C C . ARG A 1 147 ? 11.480 -4.602 9.602 1.00 83.56 147 ARG A C 1
ATOM 1114 O O . ARG A 1 147 ? 10.596 -5.228 10.170 1.00 83.56 147 ARG A O 1
ATOM 1121 N N . ILE A 1 148 ? 11.441 -4.277 8.313 1.00 81.56 148 ILE A N 1
ATOM 1122 C CA . ILE A 1 148 ? 10.442 -4.875 7.428 1.00 81.56 148 ILE A CA 1
ATOM 1123 C C . ILE A 1 148 ? 10.811 -6.354 7.287 1.00 81.56 148 ILE A C 1
ATOM 1125 O O . ILE A 1 148 ? 11.915 -6.689 6.843 1.00 81.56 148 ILE A O 1
ATOM 1129 N N . THR A 1 149 ? 9.918 -7.220 7.751 1.00 70.38 149 THR A N 1
ATOM 1130 C CA . THR A 1 149 ? 10.020 -8.678 7.681 1.00 70.38 149 THR A CA 1
ATOM 1131 C C . THR A 1 149 ? 8.850 -9.165 6.843 1.00 70.38 149 THR A C 1
ATOM 1133 O O . THR A 1 149 ? 7.871 -9.651 7.387 1.00 70.38 149 THR A O 1
ATOM 1136 N N . ALA A 1 150 ? 8.925 -8.945 5.534 1.00 66.44 150 ALA A N 1
ATOM 1137 C CA . ALA A 1 150 ? 7.941 -9.460 4.592 1.00 66.44 150 ALA A CA 1
ATOM 1138 C C . ALA A 1 150 ? 8.595 -10.542 3.730 1.00 66.44 150 ALA A C 1
ATOM 1140 O O . ALA A 1 150 ? 9.757 -10.395 3.310 1.00 66.44 150 ALA A O 1
ATOM 1141 N N . THR A 1 151 ? 7.848 -11.611 3.463 1.00 79.81 151 THR A N 1
ATOM 1142 C CA . THR A 1 151 ? 8.103 -12.499 2.326 1.00 79.81 151 THR A CA 1
ATOM 1143 C C . THR A 1 151 ? 7.975 -11.729 1.002 1.00 79.81 151 THR A C 1
ATOM 1145 O O . THR A 1 151 ? 7.844 -10.502 0.976 1.00 79.81 151 THR A O 1
ATOM 1148 N N . ALA A 1 152 ? 8.140 -12.418 -0.129 1.00 92.56 152 ALA A N 1
ATOM 1149 C CA . ALA A 1 152 ? 8.001 -11.778 -1.432 1.00 92.56 152 ALA A CA 1
ATOM 1150 C C . ALA A 1 152 ? 6.604 -11.122 -1.559 1.00 92.56 152 ALA A C 1
ATOM 1152 O O . ALA A 1 152 ? 5.641 -11.691 -1.046 1.00 92.56 152 ALA A O 1
ATOM 1153 N N . PRO A 1 153 ? 6.466 -9.958 -2.223 1.00 96.25 153 PRO A N 1
ATOM 1154 C CA . PRO A 1 153 ? 5.181 -9.271 -2.342 1.00 96.25 153 PRO A CA 1
ATOM 1155 C C . PRO A 1 153 ? 4.096 -10.187 -2.916 1.00 96.25 153 PRO A C 1
ATOM 1157 O O . PRO A 1 153 ? 4.356 -10.943 -3.858 1.00 96.25 153 PRO A O 1
ATOM 1160 N N . ALA A 1 154 ? 2.875 -10.088 -2.386 1.00 97.12 154 ALA A N 1
ATOM 1161 C CA . ALA A 1 154 ? 1.732 -10.919 -2.760 1.00 97.12 154 ALA A CA 1
ATOM 1162 C C . ALA A 1 154 ? 1.093 -10.446 -4.079 1.00 97.12 154 ALA A C 1
ATOM 1164 O O . ALA A 1 154 ? -0.090 -10.115 -4.145 1.00 97.12 154 ALA A O 1
ATOM 1165 N N . ARG A 1 155 ? 1.889 -10.399 -5.156 1.00 96.94 155 ARG A N 1
ATOM 1166 C CA . ARG A 1 155 ? 1.461 -9.922 -6.485 1.00 96.94 155 ARG A CA 1
ATOM 1167 C C . ARG A 1 155 ? 0.298 -10.718 -7.064 1.00 96.94 155 ARG A C 1
ATOM 1169 O O . ARG A 1 155 ? -0.508 -10.159 -7.794 1.00 96.94 155 ARG A O 1
ATOM 1176 N N . HIS A 1 156 ? 0.201 -11.996 -6.702 1.00 96.75 156 HIS A N 1
ATOM 1177 C CA . HIS A 1 156 ? -0.862 -12.908 -7.124 1.00 96.75 156 HIS A CA 1
ATOM 1178 C C . HIS A 1 156 ? -2.269 -12.473 -6.681 1.00 96.75 156 HIS A C 1
ATOM 1180 O O . HIS A 1 156 ? -3.248 -12.941 -7.254 1.00 96.75 156 HIS A O 1
ATOM 1186 N N . LEU A 1 157 ? -2.386 -11.599 -5.673 1.00 97.38 157 LEU A N 1
ATOM 1187 C CA . LEU A 1 157 ? -3.673 -11.053 -5.230 1.00 97.38 157 LEU A CA 1
ATOM 1188 C C . LEU A 1 157 ? -4.177 -9.912 -6.124 1.00 97.38 157 LEU A C 1
ATOM 1190 O O . LEU A 1 157 ? -5.334 -9.515 -6.017 1.00 97.38 157 LEU A O 1
ATOM 1194 N N . PHE A 1 158 ? -3.323 -9.382 -7.000 1.00 97.50 158 PHE A N 1
ATOM 1195 C CA . PHE A 1 158 ? -3.675 -8.363 -7.979 1.00 97.50 158 PHE A CA 1
ATOM 1196 C C . PHE A 1 158 ? -3.725 -8.977 -9.382 1.00 97.50 158 PHE A C 1
ATOM 1198 O O . PHE A 1 158 ? -3.108 -10.016 -9.631 1.00 97.50 158 PHE A O 1
ATOM 1205 N N . PRO A 1 159 ? -4.420 -8.341 -10.342 1.00 95.62 159 PRO A N 1
ATOM 1206 C CA . PRO A 1 159 ? -4.358 -8.766 -11.733 1.00 95.62 159 PRO A CA 1
ATOM 1207 C C . PRO A 1 159 ? -2.914 -8.826 -12.246 1.00 95.62 159 PRO A C 1
ATOM 1209 O O . PRO A 1 159 ? -2.042 -8.075 -11.805 1.00 95.62 159 PRO A O 1
ATOM 1212 N N . SER A 1 160 ? -2.653 -9.735 -13.185 1.00 94.62 160 SER A N 1
ATOM 1213 C CA . SER A 1 160 ? -1.331 -9.867 -13.805 1.00 94.62 160 SER A CA 1
ATOM 1214 C C . SER A 1 160 ? -0.886 -8.557 -14.467 1.00 94.62 160 SER A C 1
ATOM 1216 O O . SER A 1 160 ? -1.718 -7.809 -14.987 1.00 94.62 160 SER A O 1
ATOM 1218 N N . LEU A 1 161 ? 0.431 -8.316 -14.514 1.00 94.94 161 LEU A N 1
ATOM 1219 C CA . LEU A 1 161 ? 1.051 -7.129 -15.121 1.00 94.94 161 LEU A CA 1
ATOM 1220 C C . LEU A 1 161 ? 0.571 -6.870 -16.557 1.00 94.94 161 LEU A C 1
ATOM 1222 O O . LEU A 1 161 ? 0.532 -5.723 -16.991 1.00 94.94 161 LEU A O 1
ATOM 1226 N N . VAL A 1 162 ? 0.164 -7.909 -17.296 1.00 94.50 162 VAL A N 1
ATOM 1227 C CA . VAL A 1 162 ? -0.361 -7.760 -18.664 1.00 94.50 162 VAL A CA 1
ATOM 1228 C C . VAL A 1 162 ? -1.628 -6.904 -18.733 1.00 94.50 162 VAL A C 1
ATOM 1230 O O . VAL A 1 162 ? -1.888 -6.303 -19.773 1.00 94.50 162 VAL A O 1
ATOM 1233 N N . HIS A 1 163 ? -2.387 -6.810 -17.638 1.00 95.44 163 HIS A N 1
ATOM 1234 C CA . HIS A 1 163 ? -3.590 -5.984 -17.541 1.00 95.44 163 HIS A CA 1
ATOM 1235 C C . HIS A 1 163 ? -3.305 -4.520 -17.193 1.00 95.44 163 HIS A C 1
ATOM 1237 O O . HIS A 1 163 ? -4.238 -3.723 -17.151 1.00 95.44 163 HIS A O 1
ATOM 1243 N N . TYR A 1 164 ? -2.042 -4.160 -16.967 1.00 96.81 164 TYR A N 1
ATOM 1244 C CA . TYR A 1 164 ? -1.632 -2.809 -16.617 1.00 96.81 164 TYR A CA 1
ATOM 1245 C C . TYR A 1 164 ? -0.879 -2.151 -17.781 1.00 96.81 164 TYR A C 1
ATOM 1247 O O . TYR A 1 164 ? 0.271 -2.513 -18.042 1.00 96.81 164 TYR A O 1
ATOM 1255 N N . PRO A 1 165 ? -1.471 -1.162 -18.480 1.00 96.00 165 PRO A N 1
ATOM 1256 C CA . PRO A 1 165 ? -0.847 -0.525 -19.641 1.00 96.00 165 PRO A CA 1
ATOM 1257 C C . PRO A 1 165 ? 0.554 0.041 -19.370 1.00 96.00 165 PRO A C 1
ATOM 1259 O O . PRO A 1 165 ? 1.440 -0.119 -20.206 1.00 96.00 165 PRO A O 1
ATOM 1262 N N . ALA A 1 166 ? 0.790 0.620 -18.187 1.00 95.62 166 ALA A N 1
ATOM 1263 C CA . ALA A 1 166 ? 2.079 1.210 -17.814 1.00 95.62 166 ALA A CA 1
ATOM 1264 C C . ALA A 1 166 ? 3.235 0.192 -17.716 1.00 95.62 166 ALA A C 1
ATOM 1266 O O . ALA A 1 166 ? 4.405 0.574 -17.759 1.00 95.62 166 ALA A O 1
ATOM 1267 N N . HIS A 1 167 ? 2.931 -1.108 -17.631 1.00 96.81 167 HIS A N 1
ATOM 1268 C CA . HIS A 1 167 ? 3.937 -2.170 -17.671 1.00 96.81 167 HIS A CA 1
ATOM 1269 C C . HIS A 1 167 ? 4.386 -2.533 -19.094 1.00 96.81 167 HIS A C 1
ATOM 1271 O O . HIS A 1 167 ? 5.392 -3.227 -19.257 1.00 96.81 167 HIS A O 1
ATOM 1277 N N . HIS A 1 168 ? 3.691 -2.067 -20.134 1.00 95.88 168 HIS A N 1
ATOM 1278 C CA . HIS A 1 168 ? 4.048 -2.341 -21.525 1.00 95.88 168 HIS A CA 1
ATOM 1279 C C . HIS A 1 168 ? 4.966 -1.249 -22.068 1.00 95.88 168 HIS A C 1
ATOM 1281 O O . HIS A 1 168 ? 4.597 -0.082 -22.167 1.00 95.88 168 HIS A O 1
ATOM 1287 N N . THR A 1 169 ? 6.180 -1.636 -22.455 1.00 93.94 169 THR A N 1
ATOM 1288 C CA . THR A 1 169 ? 7.168 -0.722 -23.044 1.00 93.94 169 THR A CA 1
ATOM 1289 C C . THR A 1 169 ? 7.608 -1.218 -24.416 1.00 93.94 169 THR A C 1
ATOM 1291 O O . THR A 1 169 ? 7.420 -2.384 -24.759 1.00 93.94 169 THR A O 1
ATOM 1294 N N . GLY A 1 170 ? 8.293 -0.371 -25.191 1.00 93.94 170 GLY A N 1
ATOM 1295 C CA . GLY A 1 170 ? 8.922 -0.797 -26.450 1.00 93.94 170 GLY A CA 1
ATOM 1296 C C . GLY A 1 170 ? 10.011 -1.871 -26.285 1.00 93.94 170 GLY A C 1
ATOM 1297 O O . GLY A 1 170 ? 10.448 -2.450 -27.273 1.00 93.94 170 GLY A O 1
ATOM 1298 N N . LEU A 1 171 ? 10.445 -2.148 -25.050 1.00 91.50 171 LEU A N 1
ATOM 1299 C CA . LEU A 1 171 ? 11.394 -3.213 -24.719 1.00 91.50 171 LEU A CA 1
ATOM 1300 C C . LEU A 1 171 ? 10.693 -4.494 -24.217 1.00 91.50 171 LEU A C 1
ATOM 1302 O O . LEU A 1 171 ? 11.355 -5.461 -23.854 1.00 91.50 171 LEU A O 1
ATOM 1306 N N . GLY A 1 172 ? 9.359 -4.519 -24.202 1.00 93.69 172 GLY A N 1
ATOM 1307 C CA . GLY A 1 172 ? 8.550 -5.595 -23.635 1.00 93.69 172 GLY A CA 1
ATOM 1308 C C . GLY A 1 172 ? 8.036 -5.265 -22.234 1.00 93.69 172 GLY A C 1
ATOM 1309 O O . GLY A 1 172 ? 7.952 -4.095 -21.844 1.00 93.69 172 GLY A O 1
ATOM 1310 N N . LEU A 1 173 ? 7.672 -6.310 -21.486 1.00 96.00 173 LEU A N 1
ATOM 1311 C CA . LEU A 1 173 ? 7.076 -6.175 -20.161 1.00 96.00 173 LEU A CA 1
ATOM 1312 C C . LEU A 1 173 ? 8.109 -5.672 -19.140 1.00 96.00 173 LEU A C 1
ATOM 1314 O O . LEU A 1 173 ? 9.187 -6.257 -18.957 1.00 96.00 173 LEU A O 1
ATOM 1318 N N . MET A 1 174 ? 7.757 -4.576 -18.479 1.00 96.75 174 MET A N 1
ATOM 1319 C CA . MET A 1 174 ? 8.504 -3.936 -17.406 1.00 96.75 174 MET A CA 1
ATOM 1320 C C . MET A 1 174 ? 7.888 -4.319 -16.058 1.00 96.75 174 MET A C 1
ATOM 1322 O O . MET A 1 174 ? 6.676 -4.413 -15.956 1.00 96.75 174 MET A O 1
ATOM 1326 N N . GLY A 1 175 ? 8.689 -4.539 -15.018 1.00 96.75 175 GLY A N 1
ATOM 1327 C CA . GLY A 1 175 ? 8.221 -4.814 -13.658 1.00 96.75 175 GLY A CA 1
ATOM 1328 C C . GLY A 1 175 ? 8.752 -3.780 -12.675 1.00 96.75 175 GLY A C 1
ATOM 1329 O O . GLY A 1 175 ? 9.956 -3.515 -12.640 1.00 96.75 175 GLY A O 1
ATOM 1330 N N . ASN A 1 176 ? 7.859 -3.198 -11.878 1.00 96.69 176 ASN A N 1
ATOM 1331 C CA . ASN A 1 176 ? 8.210 -2.263 -10.817 1.00 96.69 176 ASN A CA 1
ATOM 1332 C C . ASN A 1 176 ? 8.762 -3.015 -9.600 1.00 96.69 176 ASN A C 1
ATOM 1334 O O . ASN A 1 176 ? 8.197 -4.022 -9.188 1.00 96.69 176 ASN A O 1
ATOM 1338 N N . ILE A 1 177 ? 9.855 -2.532 -9.018 1.00 95.38 177 ILE A N 1
ATOM 1339 C CA . ILE A 1 177 ? 10.507 -3.139 -7.854 1.00 95.38 177 ILE A CA 1
ATOM 1340 C C . ILE A 1 177 ? 10.984 -2.051 -6.892 1.00 95.38 177 ILE A C 1
ATOM 1342 O O . ILE A 1 177 ? 11.358 -0.960 -7.317 1.00 95.38 177 ILE A O 1
ATOM 1346 N N . GLU A 1 178 ? 10.992 -2.348 -5.597 1.00 93.38 178 GLU A N 1
ATOM 1347 C CA . GLU A 1 178 ? 11.387 -1.413 -4.543 1.00 93.38 178 GLU A CA 1
ATOM 1348 C C . GLU A 1 178 ? 12.428 -2.071 -3.634 1.00 93.38 178 GLU A C 1
ATOM 1350 O O . GLU A 1 178 ? 12.256 -3.207 -3.187 1.00 93.38 178 GLU A O 1
ATOM 1355 N N . VAL A 1 179 ? 13.539 -1.383 -3.365 1.00 91.88 179 VAL A N 1
ATOM 1356 C CA . VAL A 1 179 ? 14.618 -1.894 -2.493 1.00 91.88 179 VAL A CA 1
ATOM 1357 C C . VAL A 1 179 ? 14.628 -1.204 -1.135 1.00 91.88 179 VAL A C 1
ATOM 1359 O O . VAL A 1 179 ? 15.098 -1.763 -0.135 1.00 91.88 179 VAL A O 1
ATOM 1362 N N . SER A 1 180 ? 14.064 -0.008 -1.070 1.00 90.12 180 SER A N 1
ATOM 1363 C CA . SER A 1 180 ? 13.939 0.807 0.121 1.00 90.12 180 SER A CA 1
ATOM 1364 C C . SER A 1 180 ? 12.832 1.845 -0.019 1.00 90.12 180 SER A C 1
ATOM 1366 O O . SER A 1 180 ? 12.600 2.377 -1.101 1.00 90.12 180 SER A O 1
ATOM 1368 N N . ARG A 1 181 ? 12.211 2.176 1.115 1.00 90.44 181 ARG A N 1
ATOM 1369 C CA . ARG A 1 181 ? 11.318 3.329 1.265 1.00 90.44 181 ARG A CA 1
ATOM 1370 C C . ARG A 1 181 ? 12.026 4.467 1.993 1.00 90.44 181 ARG A C 1
ATOM 1372 O O . ARG A 1 181 ? 12.844 4.226 2.889 1.00 90.44 181 ARG A O 1
ATOM 1379 N N . GLY A 1 182 ? 11.699 5.700 1.625 1.00 90.88 182 GLY A N 1
ATOM 1380 C CA . GLY A 1 182 ? 12.331 6.907 2.157 1.00 90.88 182 GLY A CA 1
ATOM 1381 C C . GLY A 1 182 ? 13.646 7.284 1.468 1.00 90.88 182 GLY A C 1
ATOM 1382 O O . GLY A 1 182 ? 14.108 6.630 0.535 1.00 90.88 182 GLY A O 1
ATOM 1383 N N . CYS A 1 183 ? 14.239 8.388 1.916 1.00 91.62 183 CYS A N 1
ATOM 1384 C CA . CYS A 1 183 ? 15.459 8.966 1.353 1.00 91.62 183 CYS A CA 1
ATOM 1385 C C . CYS A 1 183 ? 16.212 9.721 2.450 1.00 91.62 183 CYS A C 1
ATOM 1387 O O . CYS A 1 183 ? 15.586 10.421 3.244 1.00 91.62 183 CYS A O 1
ATOM 1389 N N . HIS A 1 184 ? 17.545 9.619 2.498 1.00 90.12 184 HIS A N 1
ATOM 1390 C CA . HIS A 1 184 ? 18.343 10.312 3.522 1.00 90.12 184 HIS A CA 1
ATOM 1391 C C . HIS A 1 184 ? 18.545 11.810 3.242 1.00 90.12 184 HIS A C 1
ATOM 1393 O O . HIS A 1 184 ? 19.015 12.554 4.110 1.00 90.12 184 HIS A O 1
ATOM 1399 N N . HIS A 1 185 ? 18.219 12.263 2.030 1.00 91.56 185 HIS A N 1
ATOM 1400 C CA . HIS A 1 185 ? 18.310 13.665 1.646 1.00 91.56 185 HIS A CA 1
ATOM 1401 C C . HIS A 1 185 ? 17.110 14.468 2.167 1.00 91.56 185 HIS A C 1
ATOM 1403 O O . HIS A 1 185 ? 15.982 13.985 2.219 1.00 91.56 185 HIS A O 1
ATOM 1409 N N . LYS A 1 186 ? 17.359 15.734 2.516 1.00 93.44 186 LYS A N 1
ATOM 1410 C CA . LYS A 1 186 ? 16.365 16.659 3.085 1.00 93.44 186 LYS A CA 1
ATOM 1411 C C . LYS A 1 186 ? 16.030 17.794 2.117 1.00 93.44 186 LYS A C 1
ATOM 1413 O O . LYS A 1 186 ? 16.175 18.972 2.436 1.00 93.44 186 LYS A O 1
ATOM 1418 N N . CYS A 1 187 ? 15.682 17.437 0.882 1.00 94.38 187 CYS A N 1
ATOM 1419 C CA . CYS A 1 187 ? 15.321 18.406 -0.150 1.00 94.38 187 CYS A CA 1
ATOM 1420 C C . CYS A 1 187 ? 14.026 19.130 0.247 1.00 94.38 187 CYS A C 1
ATOM 1422 O O . CYS A 1 187 ? 13.007 18.485 0.471 1.00 94.38 187 CYS A O 1
ATOM 1424 N N . THR A 1 188 ? 14.052 20.463 0.303 1.00 93.88 188 THR A N 1
ATOM 1425 C CA . THR A 1 188 ? 12.949 21.288 0.836 1.00 93.88 188 THR A CA 1
ATOM 1426 C C . THR A 1 188 ? 11.645 21.194 0.042 1.00 93.88 188 THR A C 1
ATOM 1428 O O . THR A 1 188 ? 10.591 21.506 0.580 1.00 93.88 188 THR A O 1
ATOM 1431 N N . TYR A 1 189 ? 11.707 20.754 -1.215 1.00 92.31 189 TYR A N 1
ATOM 1432 C CA . TYR A 1 189 ? 10.547 20.569 -2.092 1.00 92.31 189 TYR A CA 1
ATOM 1433 C C . TYR A 1 189 ? 9.994 19.135 -2.086 1.00 92.31 189 TYR A C 1
ATOM 1435 O O . TYR A 1 189 ? 8.979 18.865 -2.722 1.00 92.31 189 TYR A O 1
ATOM 1443 N N . CYS A 1 190 ? 10.691 18.186 -1.458 1.00 93.00 190 CYS A N 1
ATOM 1444 C CA . CYS A 1 190 ? 10.433 16.767 -1.660 1.00 93.00 190 CYS A CA 1
ATOM 1445 C C . CYS A 1 190 ? 9.446 16.225 -0.623 1.00 93.00 190 CYS A C 1
ATOM 1447 O O . CYS A 1 190 ? 9.705 16.265 0.580 1.00 93.00 190 CYS A O 1
ATOM 1449 N N . SER A 1 191 ? 8.349 15.635 -1.094 1.00 92.06 191 SER A N 1
ATOM 1450 C CA . SER A 1 191 ? 7.358 14.986 -0.234 1.00 92.06 191 SER A CA 1
ATOM 1451 C C . SER A 1 191 ? 7.928 13.772 0.511 1.00 92.06 191 SER A C 1
ATOM 1453 O O . SER A 1 191 ? 7.549 13.532 1.653 1.00 92.06 191 SER A O 1
ATOM 1455 N N . VAL A 1 192 ? 8.915 13.071 -0.063 1.00 92.88 192 VAL A N 1
ATOM 1456 C CA . VAL A 1 192 ? 9.613 11.961 0.616 1.00 92.88 192 VAL A CA 1
ATOM 1457 C C . VAL A 1 192 ? 10.320 12.462 1.873 1.00 92.88 192 VAL A C 1
ATOM 1459 O O . VAL A 1 192 ? 10.256 11.821 2.917 1.00 92.88 192 VAL A O 1
ATOM 1462 N N . TYR A 1 193 ? 10.950 13.641 1.814 1.00 92.75 193 TYR A N 1
ATOM 1463 C CA . TYR A 1 193 ? 11.512 14.255 3.015 1.00 92.75 193 TYR A CA 1
ATOM 1464 C C . TYR A 1 193 ? 10.411 14.612 4.024 1.00 92.75 193 TYR A C 1
ATOM 1466 O O . TYR A 1 193 ? 10.569 14.337 5.210 1.00 92.75 193 TYR A O 1
ATOM 1474 N N . GLY A 1 194 ? 9.283 15.151 3.552 1.00 89.56 194 GLY A N 1
ATOM 1475 C CA . GLY A 1 194 ? 8.131 15.481 4.394 1.00 89.56 194 GLY A CA 1
ATOM 1476 C C . GLY A 1 194 ? 7.544 14.291 5.162 1.00 89.56 194 GLY A C 1
ATOM 1477 O O . GLY A 1 194 ? 7.119 14.471 6.300 1.00 89.56 194 GLY A O 1
ATOM 1478 N N . ALA A 1 195 ? 7.548 13.088 4.581 1.00 89.19 195 ALA A N 1
ATOM 1479 C CA . ALA A 1 195 ? 7.041 11.887 5.248 1.00 89.19 195 ALA A CA 1
ATOM 1480 C C . ALA A 1 195 ? 8.093 11.127 6.064 1.00 89.19 195 ALA A C 1
ATOM 1482 O O . ALA A 1 195 ? 7.790 10.647 7.152 1.00 89.19 195 ALA A O 1
ATOM 1483 N N . TYR A 1 196 ? 9.331 11.026 5.574 1.00 89.62 196 TYR A N 1
ATOM 1484 C CA . TYR A 1 196 ? 10.348 10.167 6.189 1.00 89.62 196 TYR A CA 1
ATOM 1485 C C . TYR A 1 196 ? 11.379 10.916 7.053 1.00 89.62 196 TYR A C 1
ATOM 1487 O O . TYR A 1 196 ? 12.137 10.269 7.771 1.00 89.62 196 TYR A O 1
ATOM 1495 N N . ASP A 1 197 ? 11.468 12.250 6.981 1.00 91.00 197 ASP A N 1
ATOM 1496 C CA . ASP A 1 197 ? 12.442 13.104 7.701 1.00 91.00 197 ASP A CA 1
ATOM 1497 C C . ASP A 1 197 ? 13.920 12.651 7.578 1.00 91.00 197 ASP A C 1
ATOM 1499 O O . ASP A 1 197 ? 14.743 12.759 8.495 1.00 91.00 197 ASP A O 1
ATOM 1503 N N . GLY A 1 198 ? 14.305 12.132 6.409 1.00 89.44 198 GLY A N 1
ATOM 1504 C CA . GLY A 1 198 ? 15.648 11.578 6.187 1.00 89.44 198 GLY A CA 1
ATOM 1505 C C . GLY A 1 198 ? 15.794 10.103 6.593 1.00 89.44 198 GLY A C 1
ATOM 1506 O O . GLY A 1 198 ? 16.894 9.546 6.544 1.00 89.44 198 GLY A O 1
ATOM 1507 N N . GLY A 1 199 ? 14.712 9.469 7.041 1.00 88.88 199 GLY A N 1
ATOM 1508 C CA . GLY A 1 199 ? 14.639 8.046 7.328 1.00 88.88 199 GLY A CA 1
ATOM 1509 C C . GLY A 1 199 ? 14.686 7.202 6.056 1.00 88.88 199 GLY A C 1
ATOM 1510 O O . GLY A 1 199 ? 14.157 7.579 5.013 1.00 88.88 199 GLY A O 1
ATOM 1511 N N . VAL A 1 200 ? 15.324 6.035 6.158 1.00 88.50 200 VAL A N 1
ATOM 1512 C CA . VAL A 1 200 ? 15.377 5.041 5.079 1.00 88.50 200 VAL A CA 1
ATOM 1513 C C . VAL A 1 200 ? 15.078 3.665 5.656 1.00 88.50 200 VAL A C 1
ATOM 1515 O O . VAL A 1 200 ? 15.775 3.183 6.559 1.00 88.50 200 VAL A O 1
ATOM 1518 N N . ALA A 1 201 ? 14.053 3.027 5.108 1.00 87.88 201 ALA A N 1
ATOM 1519 C CA . ALA A 1 201 ? 13.579 1.700 5.450 1.00 87.88 201 ALA A CA 1
ATOM 1520 C C . ALA A 1 201 ? 13.958 0.713 4.331 1.00 87.88 201 ALA A C 1
ATOM 1522 O O . ALA A 1 201 ? 13.208 0.556 3.372 1.00 87.88 201 ALA A O 1
ATOM 1523 N N . PRO A 1 202 ? 15.125 0.046 4.413 1.00 87.50 202 PRO A N 1
ATOM 1524 C CA . PRO A 1 202 ? 15.495 -0.966 3.433 1.00 87.50 202 PRO A CA 1
ATOM 1525 C C . PRO A 1 202 ? 14.677 -2.243 3.607 1.00 87.50 202 PRO A C 1
ATOM 1527 O O . PRO A 1 202 ? 14.504 -2.717 4.737 1.00 87.50 202 PRO A O 1
ATOM 1530 N N . TYR A 1 203 ? 14.299 -2.856 2.489 1.00 89.19 203 TYR A N 1
ATOM 1531 C CA . TYR A 1 203 ? 13.866 -4.248 2.477 1.00 89.19 203 TYR A CA 1
ATOM 1532 C C . TYR A 1 203 ? 15.052 -5.192 2.642 1.00 89.19 203 TYR A C 1
ATOM 1534 O O . TYR A 1 203 ? 16.219 -4.854 2.399 1.00 89.19 203 TYR A O 1
ATOM 1542 N N . GLN A 1 204 ? 14.749 -6.421 3.050 1.00 88.12 204 GLN A N 1
ATOM 1543 C CA . GLN A 1 204 ? 15.730 -7.493 3.021 1.00 88.12 204 GLN A CA 1
ATOM 1544 C C . GLN A 1 204 ? 16.055 -7.842 1.572 1.00 88.12 204 GLN A C 1
ATOM 1546 O O . GLN A 1 204 ? 15.167 -7.988 0.737 1.00 88.12 204 GLN A O 1
ATOM 1551 N N . LEU A 1 205 ? 17.342 -8.024 1.278 1.00 87.50 205 LEU A N 1
ATOM 1552 C CA . LEU A 1 205 ? 17.789 -8.319 -0.083 1.00 87.50 205 LEU A CA 1
ATOM 1553 C C . LEU A 1 205 ? 17.135 -9.588 -0.653 1.00 87.50 205 LEU A C 1
ATOM 1555 O O . LEU A 1 205 ? 16.851 -9.633 -1.844 1.00 87.50 205 LEU A O 1
ATOM 1559 N N . GLU A 1 206 ? 16.877 -10.598 0.182 1.00 88.44 206 GLU A N 1
ATOM 1560 C CA . GLU A 1 206 ? 16.193 -11.815 -0.269 1.00 88.44 206 GLU A CA 1
ATOM 1561 C C . GLU A 1 206 ? 14.750 -11.553 -0.693 1.00 88.44 206 GLU A C 1
ATOM 1563 O O . GLU A 1 206 ? 14.341 -12.096 -1.712 1.00 88.44 206 GLU A O 1
ATOM 1568 N N . THR A 1 207 ? 14.020 -10.686 0.013 1.00 90.62 207 THR A N 1
ATOM 1569 C CA . THR A 1 207 ? 12.660 -10.272 -0.362 1.00 90.62 207 THR A CA 1
ATOM 1570 C C . THR A 1 207 ? 12.659 -9.628 -1.745 1.00 90.62 207 THR A C 1
ATOM 1572 O O . THR A 1 207 ? 11.905 -10.038 -2.621 1.00 90.62 207 THR A O 1
ATOM 1575 N N . VAL A 1 208 ? 13.584 -8.694 -1.984 1.00 92.69 208 VAL A N 1
ATOM 1576 C CA . VAL A 1 208 ? 13.713 -8.009 -3.279 1.00 92.69 208 VAL A CA 1
ATOM 1577 C C . VAL A 1 208 ? 14.109 -8.986 -4.395 1.00 92.69 208 VAL A C 1
ATOM 1579 O O . VAL A 1 208 ? 13.623 -8.899 -5.518 1.00 92.69 208 VAL A O 1
ATOM 1582 N N . LEU A 1 209 ? 15.005 -9.940 -4.120 1.00 92.50 209 LEU A N 1
ATOM 1583 C CA . LEU A 1 209 ? 15.385 -10.955 -5.108 1.00 92.50 209 LEU A CA 1
ATOM 1584 C C . LEU A 1 209 ? 14.261 -11.955 -5.383 1.00 92.50 209 LEU A C 1
ATOM 1586 O O . LEU A 1 209 ? 14.155 -12.429 -6.510 1.00 92.50 209 LEU A O 1
ATOM 1590 N N . ALA A 1 210 ? 13.456 -12.300 -4.380 1.00 93.44 210 ALA A N 1
ATOM 1591 C CA . ALA A 1 210 ? 12.284 -13.143 -4.561 1.00 93.44 210 ALA A CA 1
ATOM 1592 C C . ALA A 1 210 ? 11.234 -12.429 -5.420 1.00 93.44 210 ALA A C 1
ATOM 1594 O O . ALA A 1 210 ? 10.733 -13.023 -6.367 1.00 93.44 210 ALA A O 1
ATOM 1595 N N . ASP A 1 211 ? 11.003 -11.137 -5.182 1.00 95.69 211 ASP A N 1
ATOM 1596 C CA . ASP A 1 211 ? 10.115 -10.322 -6.009 1.00 95.69 211 ASP A CA 1
ATOM 1597 C C . ASP A 1 211 ? 10.572 -10.247 -7.474 1.00 95.69 211 ASP A C 1
ATOM 1599 O O . ASP A 1 211 ? 9.812 -10.519 -8.402 1.00 95.69 211 ASP A O 1
ATOM 1603 N N . ALA A 1 212 ? 11.864 -9.982 -7.689 1.00 95.69 212 ALA A N 1
ATOM 1604 C CA . ALA A 1 212 ? 12.443 -9.963 -9.029 1.00 95.69 212 ALA A CA 1
ATOM 1605 C C . ALA A 1 212 ? 12.300 -11.309 -9.762 1.00 95.69 212 ALA A C 1
ATOM 1607 O O . ALA A 1 212 ? 12.191 -11.321 -10.987 1.00 95.69 212 ALA A O 1
ATOM 1608 N N . ARG A 1 213 ? 12.325 -12.437 -9.034 1.00 95.38 213 ARG A N 1
ATOM 1609 C CA . ARG A 1 213 ? 12.101 -13.771 -9.613 1.00 95.38 213 ARG A CA 1
ATOM 1610 C C . ARG A 1 213 ? 10.646 -13.964 -10.018 1.00 95.38 213 ARG A C 1
ATOM 1612 O O . ARG A 1 213 ? 10.439 -14.344 -11.158 1.00 95.38 213 ARG A O 1
ATOM 1619 N N . GLN A 1 214 ? 9.684 -13.611 -9.158 1.00 95.88 214 GLN A N 1
ATOM 1620 C CA . GLN A 1 214 ? 8.253 -13.665 -9.502 1.00 95.88 214 GLN A CA 1
ATOM 1621 C C . GLN A 1 214 ? 7.975 -12.916 -10.812 1.00 95.88 214 GLN A C 1
ATOM 1623 O O . GLN A 1 214 ? 7.431 -13.472 -11.757 1.00 95.88 214 GLN A O 1
ATOM 1628 N N . LEU A 1 215 ? 8.468 -11.680 -10.912 1.00 96.50 215 LEU A N 1
ATOM 1629 C CA . LEU A 1 215 ? 8.338 -10.872 -12.124 1.00 96.50 215 LEU A CA 1
ATOM 1630 C C . LEU A 1 215 ? 9.014 -11.521 -13.343 1.00 96.50 215 LEU A C 1
ATOM 1632 O O . LEU A 1 215 ? 8.474 -11.496 -14.448 1.00 96.50 215 LEU A O 1
ATOM 1636 N N . ALA A 1 216 ? 10.213 -12.083 -13.171 1.00 96.31 216 ALA A N 1
ATOM 1637 C CA . ALA A 1 216 ? 10.919 -12.752 -14.260 1.00 96.31 216 ALA A CA 1
ATOM 1638 C C . ALA A 1 216 ? 10.180 -14.008 -14.750 1.00 96.31 216 ALA A C 1
ATOM 1640 O O . ALA A 1 216 ? 10.172 -14.264 -15.961 1.00 96.31 216 ALA A O 1
ATOM 1641 N N . ASP A 1 217 ? 9.558 -14.755 -13.841 1.00 95.12 217 ASP A N 1
ATOM 1642 C CA . ASP A 1 217 ? 8.732 -15.921 -14.154 1.00 95.12 217 ASP A CA 1
ATOM 1643 C C . ASP A 1 217 ? 7.464 -15.498 -14.923 1.00 95.12 217 ASP A C 1
ATOM 1645 O O . ASP A 1 217 ? 7.111 -16.142 -15.909 1.00 95.12 217 ASP A O 1
ATOM 1649 N N . ASP A 1 218 ? 6.904 -14.323 -14.609 1.00 92.56 218 ASP A N 1
ATOM 1650 C CA . ASP A 1 218 ? 5.810 -13.668 -15.353 1.00 92.56 218 ASP A CA 1
ATOM 1651 C C . ASP A 1 218 ? 6.249 -13.028 -16.691 1.00 92.56 218 ASP A C 1
ATOM 1653 O O . ASP A 1 218 ? 5.478 -12.347 -17.369 1.00 92.56 218 ASP A O 1
ATOM 1657 N N . GLY A 1 219 ? 7.503 -13.229 -17.105 1.00 94.50 219 GLY A N 1
ATOM 1658 C CA . GLY A 1 219 ? 8.013 -12.768 -18.399 1.00 94.50 219 GLY A CA 1
ATOM 1659 C C . GLY A 1 219 ? 8.628 -11.367 -18.397 1.00 94.50 219 GLY A C 1
ATOM 1660 O O . GLY A 1 219 ? 9.097 -10.914 -19.444 1.00 94.50 219 GLY A O 1
ATOM 1661 N N . VAL A 1 220 ? 8.729 -10.695 -17.246 1.00 96.12 220 VAL A N 1
ATOM 1662 C CA . VAL A 1 220 ? 9.425 -9.403 -17.142 1.00 96.12 220 VAL A CA 1
ATOM 1663 C C . VAL A 1 220 ? 10.907 -9.572 -17.454 1.00 96.12 220 VAL A C 1
ATOM 1665 O O . VAL A 1 220 ? 11.592 -10.459 -16.935 1.00 96.12 220 VAL A O 1
ATOM 1668 N N . ARG A 1 221 ? 11.436 -8.689 -18.299 1.00 91.62 221 ARG A N 1
ATOM 1669 C CA . ARG A 1 221 ? 12.879 -8.608 -18.598 1.00 91.62 221 ARG A CA 1
ATOM 1670 C C . ARG A 1 221 ? 13.476 -7.237 -18.293 1.00 91.62 221 ARG A C 1
ATOM 1672 O O . ARG A 1 221 ? 14.698 -7.104 -18.246 1.00 91.62 221 ARG A O 1
ATOM 1679 N N . HIS A 1 222 ? 12.627 -6.248 -18.018 1.00 94.25 222 HIS A N 1
ATOM 1680 C CA . HIS A 1 222 ? 13.013 -4.878 -17.706 1.00 94.25 222 HIS A CA 1
ATOM 1681 C C . HIS A 1 222 ? 12.498 -4.497 -16.321 1.00 94.25 222 HIS A C 1
ATOM 1683 O O . HIS A 1 222 ? 11.311 -4.608 -16.051 1.00 94.25 222 HIS A O 1
ATOM 1689 N N . PHE A 1 223 ? 13.383 -4.049 -15.436 1.00 94.31 223 PHE A N 1
ATOM 1690 C CA . PHE A 1 223 ? 13.007 -3.661 -14.076 1.00 94.31 223 PHE A CA 1
ATOM 1691 C C . PHE A 1 223 ? 13.038 -2.146 -13.924 1.00 94.31 223 PHE A C 1
ATOM 1693 O O . PHE A 1 223 ? 14.001 -1.499 -14.341 1.00 94.31 223 PHE A O 1
ATOM 1700 N N . PHE A 1 224 ? 12.004 -1.605 -13.290 1.00 93.19 224 PHE A N 1
ATOM 1701 C CA . PHE A 1 224 ? 11.889 -0.201 -12.927 1.00 93.19 224 PHE A CA 1
ATOM 1702 C C . PHE A 1 224 ? 11.932 -0.067 -11.407 1.00 93.19 224 PHE A C 1
ATOM 1704 O O . PHE A 1 224 ? 11.066 -0.582 -10.705 1.00 93.19 224 PHE A O 1
ATOM 1711 N N . PHE A 1 225 ? 12.971 0.592 -10.900 1.00 94.12 225 PHE A N 1
ATOM 1712 C CA . PHE A 1 225 ? 13.139 0.820 -9.468 1.00 94.12 225 PHE A CA 1
ATOM 1713 C C . PHE A 1 225 ? 12.330 2.040 -9.051 1.00 94.12 225 PHE A C 1
ATOM 1715 O O . PHE A 1 225 ? 12.605 3.136 -9.537 1.00 94.12 225 PHE A O 1
ATOM 1722 N N . ILE A 1 226 ? 11.360 1.842 -8.161 1.00 93.88 226 ILE A N 1
ATOM 1723 C CA . ILE A 1 226 ? 10.465 2.912 -7.694 1.00 93.88 226 ILE A CA 1
ATOM 1724 C C . ILE A 1 226 ? 11.000 3.648 -6.460 1.00 93.88 226 ILE A C 1
ATOM 1726 O O . ILE A 1 226 ? 10.365 4.580 -5.974 1.00 93.88 226 ILE A O 1
ATOM 1730 N N . ASP A 1 227 ? 12.170 3.245 -5.957 1.00 92.69 227 ASP A N 1
ATOM 1731 C CA . ASP A 1 227 ? 12.839 3.886 -4.834 1.00 92.69 227 ASP A CA 1
ATOM 1732 C C . ASP A 1 227 ? 13.003 5.395 -5.066 1.00 92.69 227 ASP A C 1
ATOM 1734 O O . ASP A 1 227 ? 13.575 5.831 -6.069 1.00 92.69 227 ASP A O 1
ATOM 1738 N N . ALA A 1 228 ? 12.653 6.196 -4.058 1.00 90.69 228 ALA A N 1
ATOM 1739 C CA . ALA A 1 228 ? 13.050 7.603 -4.010 1.00 90.69 228 ALA A CA 1
ATOM 1740 C C . ALA A 1 228 ? 14.582 7.773 -4.052 1.00 90.69 228 ALA A C 1
ATOM 1742 O O . ALA A 1 228 ? 15.095 8.837 -4.407 1.00 90.69 228 ALA A O 1
ATOM 1743 N N . GLU A 1 229 ? 15.323 6.731 -3.656 1.00 85.62 229 GLU A N 1
ATOM 1744 C CA . GLU A 1 229 ? 16.771 6.771 -3.540 1.00 85.62 229 GLU A CA 1
ATOM 1745 C C . GLU A 1 229 ? 17.448 5.384 -3.641 1.00 85.62 229 GLU A C 1
ATOM 1747 O O . GLU A 1 229 ? 17.809 4.767 -2.642 1.00 85.62 229 GLU A O 1
ATOM 1752 N N . PHE A 1 230 ? 17.728 4.909 -4.858 1.00 86.38 230 PHE A N 1
ATOM 1753 C CA . PHE A 1 230 ? 18.289 3.560 -5.058 1.00 86.38 230 PHE A CA 1
ATOM 1754 C C . PHE A 1 230 ? 19.800 3.412 -4.742 1.00 86.38 230 PHE A C 1
ATOM 1756 O O . PHE A 1 230 ? 20.243 2.404 -4.178 1.00 86.38 230 PHE A O 1
ATOM 1763 N N . PHE A 1 231 ? 20.635 4.390 -5.126 1.00 79.00 231 PHE A N 1
ATOM 1764 C CA . PHE A 1 231 ? 22.104 4.244 -5.085 1.00 79.00 231 PHE A CA 1
ATOM 1765 C C . PHE A 1 231 ? 22.796 4.865 -3.869 1.00 79.00 231 PHE A C 1
ATOM 1767 O O . PHE A 1 231 ? 23.885 4.410 -3.502 1.00 79.00 231 PHE A O 1
ATOM 1774 N N . ASN A 1 232 ? 22.218 5.901 -3.262 1.00 69.88 232 ASN A N 1
ATOM 1775 C CA . ASN A 1 232 ? 22.981 6.781 -2.373 1.00 69.88 232 ASN A CA 1
ATOM 1776 C C . ASN A 1 232 ? 22.958 6.308 -0.900 1.00 69.88 232 ASN A C 1
ATOM 1778 O O . ASN A 1 232 ? 23.898 6.575 -0.148 1.00 69.88 232 ASN A O 1
ATOM 1782 N N . SER A 1 233 ? 21.980 5.480 -0.519 1.00 64.94 233 SER A N 1
ATOM 1783 C CA . SER A 1 233 ? 21.769 5.036 0.855 1.00 64.94 233 SER A CA 1
ATOM 1784 C C . SER A 1 233 ? 22.356 3.650 1.071 1.00 64.94 233 SER A C 1
ATOM 1786 O O . SER A 1 233 ? 21.997 2.667 0.419 1.00 64.94 233 SER A O 1
ATOM 1788 N N . ARG A 1 234 ? 23.273 3.542 2.042 1.00 60.12 234 ARG A N 1
ATOM 1789 C CA . ARG A 1 234 ? 23.737 2.265 2.626 1.00 60.12 234 ARG A CA 1
ATOM 1790 C C . ARG A 1 234 ? 24.261 1.210 1.629 1.00 60.12 234 ARG A C 1
ATOM 1792 O O . ARG A 1 234 ? 24.358 0.036 1.989 1.00 60.12 234 ARG A O 1
ATOM 1799 N N . THR A 1 235 ? 24.668 1.587 0.412 1.00 65.50 235 THR A N 1
ATOM 1800 C CA . THR A 1 235 ? 25.101 0.675 -0.677 1.00 65.50 235 THR A CA 1
ATOM 1801 C C . THR A 1 235 ? 24.039 -0.350 -1.112 1.00 65.50 235 THR A C 1
ATOM 1803 O O . THR A 1 235 ? 24.388 -1.385 -1.680 1.00 65.50 235 THR A O 1
ATOM 1806 N N . LEU A 1 236 ? 22.755 -0.096 -0.838 1.00 69.56 236 LEU A N 1
ATOM 1807 C CA . LEU A 1 236 ? 21.670 -1.070 -1.019 1.00 69.56 236 LEU A CA 1
ATOM 1808 C C . LEU A 1 236 ? 21.494 -1.476 -2.485 1.00 69.56 236 LEU A C 1
ATOM 1810 O O . LEU A 1 236 ? 21.637 -2.660 -2.798 1.00 69.56 236 LEU A O 1
ATOM 1814 N N . GLY A 1 237 ? 21.333 -0.504 -3.389 1.00 69.25 237 GLY A N 1
ATOM 1815 C CA . GLY A 1 237 ? 21.253 -0.774 -4.825 1.00 69.25 237 GLY A CA 1
ATOM 1816 C C . GLY A 1 237 ? 22.489 -1.496 -5.373 1.00 69.25 237 GLY A C 1
ATOM 1817 O O . GLY A 1 237 ? 22.383 -2.369 -6.233 1.00 69.25 237 GLY A O 1
ATOM 1818 N N . TRP A 1 238 ? 23.678 -1.241 -4.809 1.00 72.81 238 TRP A N 1
ATOM 1819 C CA . TRP A 1 238 ? 24.898 -1.954 -5.204 1.00 72.81 238 TRP A CA 1
ATOM 1820 C C . TRP A 1 238 ? 24.923 -3.412 -4.736 1.00 72.81 238 TRP A C 1
ATOM 1822 O O . TRP A 1 238 ? 25.379 -4.291 -5.470 1.00 72.81 238 TRP A O 1
ATOM 1832 N N . ARG A 1 239 ? 24.437 -3.691 -3.521 1.00 75.56 239 ARG A N 1
ATOM 1833 C CA . ARG A 1 239 ? 24.301 -5.065 -3.013 1.00 75.56 239 ARG A CA 1
ATOM 1834 C C . ARG A 1 239 ? 23.300 -5.849 -3.848 1.00 75.56 239 ARG A C 1
ATOM 1836 O O . ARG A 1 239 ? 23.599 -6.988 -4.204 1.00 75.56 239 ARG A O 1
ATOM 1843 N N . TRP A 1 240 ? 22.181 -5.219 -4.207 1.00 77.94 240 TRP A N 1
ATOM 1844 C CA . TRP A 1 240 ? 21.208 -5.801 -5.121 1.00 77.94 240 TRP A CA 1
ATOM 1845 C C . TRP A 1 240 ? 21.840 -6.109 -6.479 1.00 77.94 240 TRP A C 1
ATOM 1847 O O . TRP A 1 240 ? 21.909 -7.275 -6.859 1.00 77.94 240 TRP A O 1
ATOM 1857 N N . TYR A 1 241 ? 22.429 -5.111 -7.144 1.00 75.56 241 TYR A N 1
ATOM 1858 C CA . TYR A 1 241 ? 23.074 -5.275 -8.452 1.00 75.56 241 TYR A CA 1
ATOM 1859 C C . TYR A 1 241 ? 24.184 -6.338 -8.441 1.00 75.56 241 TYR A C 1
ATOM 1861 O O . TYR A 1 241 ? 24.327 -7.150 -9.357 1.00 75.56 241 TYR A O 1
ATOM 1869 N N . GLY A 1 242 ? 24.992 -6.352 -7.380 1.00 74.62 242 GLY A N 1
ATOM 1870 C CA . GLY A 1 242 ? 26.084 -7.301 -7.215 1.00 74.62 242 GLY A CA 1
ATOM 1871 C C . GLY A 1 242 ? 25.625 -8.737 -6.960 1.00 74.62 242 GLY A C 1
ATOM 1872 O O . GLY A 1 242 ? 26.380 -9.658 -7.286 1.00 74.62 242 GLY A O 1
ATOM 1873 N N . ARG A 1 243 ? 24.442 -8.948 -6.368 1.00 76.56 243 ARG A N 1
ATOM 1874 C CA . ARG A 1 243 ? 23.887 -10.281 -6.094 1.00 76.56 243 ARG A CA 1
ATOM 1875 C C . ARG A 1 243 ? 23.034 -10.784 -7.252 1.00 76.56 243 ARG A C 1
ATOM 1877 O O . ARG A 1 243 ? 23.264 -11.909 -7.684 1.00 76.56 243 ARG A O 1
ATOM 1884 N N . SER A 1 244 ? 22.176 -9.939 -7.830 1.00 72.81 244 SER A N 1
ATOM 1885 C CA . SER A 1 244 ? 21.362 -10.282 -9.003 1.00 72.81 244 SER A CA 1
ATOM 1886 C C . SER A 1 244 ? 22.231 -10.792 -10.158 1.00 72.81 244 SER A C 1
ATOM 1888 O O . SER A 1 244 ? 21.988 -11.877 -10.677 1.00 72.81 244 SER A O 1
ATOM 1890 N N . ARG A 1 245 ? 23.356 -10.122 -10.449 1.00 74.38 245 ARG A N 1
ATOM 1891 C CA . ARG A 1 245 ? 24.333 -10.572 -11.461 1.00 74.38 245 ARG A CA 1
ATOM 1892 C C . ARG A 1 245 ? 24.964 -11.943 -11.210 1.00 74.38 245 ARG A C 1
ATOM 1894 O O . ARG A 1 245 ? 25.408 -12.573 -12.166 1.00 74.38 245 ARG A O 1
ATOM 1901 N N . ARG A 1 246 ? 25.095 -12.378 -9.953 1.00 68.88 246 ARG A N 1
ATOM 1902 C CA . ARG A 1 246 ? 25.650 -13.706 -9.617 1.00 68.88 246 ARG A CA 1
ATOM 1903 C C . ARG A 1 246 ? 24.595 -14.798 -9.722 1.00 68.88 246 ARG A C 1
ATOM 1905 O O . ARG A 1 246 ? 24.946 -15.945 -9.960 1.00 68.88 246 ARG A O 1
ATOM 1912 N N . SER A 1 247 ? 23.333 -14.432 -9.523 1.00 61.44 247 SER A N 1
ATOM 1913 C CA . SER A 1 247 ? 22.184 -15.330 -9.595 1.00 61.44 247 SER A CA 1
ATOM 1914 C C . SER A 1 247 ? 21.677 -15.536 -11.025 1.00 61.44 247 SER A C 1
ATOM 1916 O O . SER A 1 247 ? 21.026 -16.541 -11.285 1.00 61.44 247 SER A O 1
ATOM 1918 N N . SER A 1 248 ? 21.974 -14.623 -11.958 1.00 52.50 248 SER A N 1
ATOM 1919 C CA . SER A 1 248 ? 21.570 -14.753 -13.361 1.00 52.50 248 SER A CA 1
ATOM 1920 C C . SER A 1 248 ? 22.324 -15.887 -14.088 1.00 52.50 248 SER A C 1
ATOM 1922 O O . SER A 1 248 ? 23.559 -15.865 -14.135 1.00 52.50 248 SER A O 1
ATOM 1924 N N . PRO A 1 249 ? 21.618 -16.824 -14.756 1.00 48.12 249 PRO A N 1
ATOM 1925 C CA . PRO A 1 249 ? 22.226 -17.911 -15.539 1.00 48.12 249 PRO A CA 1
ATOM 1926 C C . PRO A 1 249 ? 23.116 -17.442 -16.702 1.00 48.12 249 PRO A C 1
ATOM 1928 O O . PRO A 1 249 ? 23.997 -18.179 -17.146 1.00 48.12 249 PRO A O 1
ATOM 1931 N N . ALA A 1 250 ? 22.938 -16.197 -17.161 1.00 50.00 250 ALA A N 1
ATOM 1932 C CA . ALA A 1 250 ? 23.599 -15.601 -18.326 1.00 50.00 250 ALA A CA 1
ATOM 1933 C C . ALA A 1 250 ? 25.141 -15.511 -18.248 1.00 50.00 250 ALA A C 1
ATOM 1935 O O . ALA A 1 250 ? 25.779 -15.097 -19.211 1.00 50.00 250 ALA A O 1
ATOM 1936 N N . ARG A 1 251 ? 25.769 -15.892 -17.126 1.00 40.78 251 ARG A N 1
ATOM 1937 C CA . ARG A 1 251 ? 27.235 -15.940 -16.981 1.00 40.78 251 ARG A CA 1
ATOM 1938 C C . ARG A 1 251 ? 27.865 -17.312 -17.231 1.00 40.78 251 ARG A C 1
ATOM 1940 O O . ARG A 1 251 ? 29.087 -17.407 -17.146 1.00 40.78 251 ARG A O 1
ATOM 1947 N N . ARG A 1 252 ? 27.087 -18.359 -17.539 1.00 42.78 252 ARG A N 1
ATOM 1948 C CA . ARG A 1 252 ? 27.661 -19.671 -17.902 1.00 42.78 252 ARG A CA 1
ATOM 1949 C C . ARG A 1 252 ? 28.179 -19.749 -19.345 1.00 42.78 252 ARG A C 1
ATOM 1951 O O . ARG A 1 252 ? 28.817 -20.737 -19.681 1.00 42.78 252 ARG A O 1
ATOM 1958 N N . SER A 1 253 ? 28.013 -18.703 -20.158 1.00 38.97 253 SER A N 1
ATOM 1959 C CA . SER A 1 253 ? 28.639 -18.586 -21.482 1.00 38.97 253 SER A CA 1
ATOM 1960 C C . SER A 1 253 ? 29.578 -17.370 -21.553 1.00 38.97 253 SER A C 1
ATOM 1962 O O . SER A 1 253 ? 29.168 -16.240 -21.297 1.00 38.97 253 SER A O 1
ATOM 1964 N N . SER A 1 254 ? 30.851 -17.653 -21.848 1.00 38.78 254 SER A N 1
ATOM 1965 C CA . SER A 1 254 ? 31.992 -16.785 -22.210 1.00 38.78 254 SER A CA 1
ATOM 1966 C C . SER A 1 254 ? 31.768 -15.262 -22.310 1.00 38.78 254 SER A C 1
ATOM 1968 O O . SER A 1 254 ? 31.023 -14.778 -23.157 1.00 38.78 254 SER A O 1
ATOM 1970 N N . SER A 1 255 ? 32.518 -14.484 -21.516 1.00 32.69 255 SER A N 1
ATOM 1971 C CA . SER A 1 255 ? 32.620 -13.019 -21.662 1.00 32.69 255 SER A CA 1
ATOM 1972 C C . SER A 1 255 ? 33.582 -12.629 -22.804 1.00 32.69 255 SER A C 1
ATOM 1974 O O . SER A 1 255 ? 34.660 -13.219 -22.875 1.00 32.69 255 SER A O 1
ATOM 1976 N N . PRO A 1 256 ? 33.275 -11.623 -23.649 1.00 31.84 256 PRO A N 1
ATOM 1977 C CA . PRO A 1 256 ? 34.225 -11.097 -24.632 1.00 31.84 256 PRO A CA 1
ATOM 1978 C C . PRO A 1 256 ? 35.305 -10.217 -23.960 1.00 31.84 256 PRO A C 1
ATOM 1980 O O . PRO A 1 256 ? 35.074 -9.675 -22.869 1.00 31.84 256 PRO A O 1
ATOM 1983 N N . PRO A 1 257 ? 36.493 -10.058 -24.576 1.00 34.19 257 PRO A N 1
ATOM 1984 C CA . PRO A 1 257 ? 37.623 -9.367 -23.963 1.00 34.19 257 PRO A CA 1
ATOM 1985 C C . PRO A 1 257 ? 37.362 -7.855 -23.905 1.00 34.19 257 PRO A C 1
ATOM 1987 O O . PRO A 1 257 ? 37.143 -7.210 -24.927 1.00 34.19 257 PRO A O 1
ATOM 1990 N N . GLY A 1 258 ? 37.378 -7.289 -22.693 1.00 43.66 258 GLY A N 1
ATOM 1991 C CA . GLY A 1 258 ? 37.164 -5.852 -22.453 1.00 43.66 258 GLY A CA 1
ATOM 1992 C C . GLY A 1 258 ? 36.258 -5.501 -21.267 1.00 43.66 258 GLY A C 1
ATOM 1993 O O . GLY A 1 258 ? 35.987 -4.325 -21.034 1.00 43.66 258 GLY A O 1
ATOM 1994 N N . SER A 1 259 ? 35.776 -6.480 -20.494 1.00 37.34 259 SER A N 1
ATOM 1995 C CA . SER A 1 259 ? 34.884 -6.204 -19.363 1.00 37.34 259 SER A CA 1
ATOM 1996 C C . SER A 1 259 ? 35.580 -5.397 -18.260 1.00 37.34 259 SER A C 1
ATOM 1998 O O . SER A 1 259 ? 36.552 -5.861 -17.661 1.00 37.34 259 SER A O 1
ATOM 2000 N N . ILE A 1 260 ? 35.030 -4.220 -17.951 1.00 38.06 260 ILE A N 1
ATOM 2001 C CA . ILE A 1 260 ? 35.403 -3.399 -16.795 1.00 38.06 260 ILE A CA 1
ATOM 2002 C C . ILE A 1 260 ? 35.290 -4.260 -15.530 1.00 38.06 260 ILE A C 1
ATOM 2004 O O . ILE A 1 260 ? 34.215 -4.766 -15.191 1.00 38.06 260 ILE A O 1
ATOM 2008 N N . THR A 1 261 ? 36.409 -4.454 -14.839 1.00 39.88 261 THR A N 1
ATOM 2009 C CA . THR A 1 261 ? 36.468 -5.271 -13.629 1.00 39.88 261 THR A CA 1
ATOM 2010 C C . THR A 1 261 ? 35.935 -4.491 -12.425 1.00 39.88 261 THR A C 1
ATOM 2012 O O . THR A 1 261 ? 35.907 -3.258 -12.389 1.00 39.88 261 THR A O 1
ATOM 2015 N N . SER A 1 262 ? 35.515 -5.212 -11.384 1.00 41.31 262 SER A N 1
ATOM 2016 C CA . SER A 1 262 ? 35.004 -4.617 -10.141 1.00 41.31 262 SER A CA 1
ATOM 2017 C C . SER A 1 262 ? 36.012 -3.709 -9.420 1.00 41.31 262 SER A C 1
ATOM 2019 O O . SER A 1 262 ? 35.610 -2.925 -8.560 1.00 41.31 262 SER A O 1
ATOM 2021 N N . SER A 1 263 ? 37.308 -3.807 -9.740 1.00 34.91 263 SER A N 1
ATOM 2022 C CA . SER A 1 263 ? 38.358 -2.939 -9.196 1.00 34.91 263 SER A CA 1
ATOM 2023 C C . SER A 1 263 ? 38.392 -1.568 -9.880 1.00 34.91 263 SER A C 1
ATOM 2025 O O . SER A 1 263 ? 38.524 -0.561 -9.185 1.00 34.91 263 SER A O 1
ATOM 2027 N N . THR A 1 264 ? 38.171 -1.503 -11.197 1.00 35.50 264 THR A N 1
ATOM 2028 C CA . THR A 1 264 ? 38.140 -0.253 -11.981 1.00 35.50 264 THR A CA 1
ATOM 2029 C C . THR A 1 264 ? 36.949 0.641 -11.612 1.00 35.50 264 THR A C 1
ATOM 2031 O O . THR A 1 264 ? 37.052 1.862 -11.624 1.00 35.50 264 THR A O 1
ATOM 2034 N N . ILE A 1 265 ? 35.821 0.053 -11.203 1.00 40.69 265 ILE A N 1
ATOM 2035 C CA . ILE A 1 265 ? 34.630 0.815 -10.781 1.00 40.69 265 ILE A CA 1
ATOM 2036 C C . ILE A 1 265 ? 34.780 1.332 -9.339 1.00 40.69 265 ILE A C 1
ATOM 2038 O O . ILE A 1 265 ? 34.402 2.466 -9.041 1.00 40.69 265 ILE A O 1
ATOM 2042 N N . ARG A 1 266 ? 35.402 0.551 -8.439 1.00 36.53 266 ARG A N 1
ATOM 2043 C CA . ARG A 1 266 ? 35.689 1.000 -7.060 1.00 36.53 266 ARG A CA 1
ATOM 2044 C C . ARG A 1 266 ? 36.654 2.185 -7.014 1.00 36.53 266 ARG A C 1
ATOM 2046 O O . ARG A 1 266 ? 36.521 3.021 -6.120 1.00 36.53 266 ARG A O 1
ATOM 2053 N N . SER A 1 267 ? 37.619 2.265 -7.933 1.00 35.03 267 SER A N 1
ATOM 2054 C CA . SER A 1 267 ? 38.561 3.390 -7.991 1.00 35.03 267 SER A CA 1
ATOM 2055 C C . SER A 1 267 ? 37.891 4.677 -8.486 1.00 35.03 267 SER A C 1
ATOM 2057 O O . SER A 1 267 ? 38.092 5.724 -7.870 1.00 35.03 267 SER A O 1
ATOM 2059 N N . CYS A 1 268 ? 37.012 4.601 -9.495 1.00 35.69 268 CYS A N 1
ATOM 2060 C CA . CYS A 1 268 ? 36.179 5.735 -9.915 1.00 35.69 268 CYS A CA 1
ATOM 2061 C C . CYS A 1 268 ? 35.283 6.248 -8.776 1.00 35.69 268 CYS A C 1
ATOM 2063 O O . CYS A 1 268 ? 35.191 7.456 -8.570 1.00 35.69 268 CYS A O 1
ATOM 2065 N N . TRP A 1 269 ? 34.692 5.352 -7.979 1.00 36.94 269 TRP A N 1
ATOM 2066 C CA . TRP A 1 269 ? 33.802 5.730 -6.875 1.00 36.94 269 TRP A CA 1
ATOM 2067 C C . TRP A 1 269 ? 34.528 6.416 -5.707 1.00 36.94 269 TRP A C 1
ATOM 2069 O O . TRP A 1 269 ? 34.054 7.427 -5.196 1.00 36.94 269 TRP A O 1
ATOM 2079 N N . LYS A 1 270 ? 35.732 5.951 -5.332 1.00 37.41 270 LYS A N 1
ATOM 2080 C CA . LYS A 1 270 ? 36.570 6.655 -4.336 1.00 37.41 270 LYS A CA 1
ATOM 2081 C C . LYS A 1 270 ? 36.937 8.071 -4.785 1.00 37.41 270 LYS A C 1
ATOM 2083 O O . LYS A 1 270 ? 37.067 8.959 -3.944 1.00 37.41 270 LYS A O 1
ATOM 2088 N N . SER A 1 271 ? 37.096 8.271 -6.092 1.00 34.97 271 SER A N 1
ATOM 2089 C CA . SER A 1 271 ? 37.332 9.591 -6.673 1.00 34.97 271 SER A CA 1
ATOM 2090 C C . SER A 1 271 ? 36.067 10.456 -6.610 1.00 34.97 271 SER A C 1
ATOM 2092 O O . SER A 1 271 ? 36.126 11.592 -6.159 1.00 34.97 271 SER A O 1
ATOM 2094 N N . TRP A 1 272 ? 34.897 9.901 -6.940 1.00 30.64 272 TRP A N 1
ATOM 2095 C CA . TRP A 1 272 ? 33.625 10.634 -6.936 1.00 30.64 272 TRP A CA 1
ATOM 2096 C C . TRP A 1 272 ? 33.145 11.021 -5.524 1.00 30.64 272 TRP A C 1
ATOM 2098 O O . TRP A 1 272 ? 32.778 12.171 -5.295 1.00 30.64 272 TRP A O 1
ATOM 2108 N N . CYS A 1 273 ? 33.260 10.130 -4.530 1.00 36.22 273 CYS A N 1
ATOM 2109 C CA . CYS A 1 273 ? 32.969 10.464 -3.126 1.00 36.22 273 CYS A CA 1
ATOM 2110 C C . CYS A 1 273 ? 33.906 11.547 -2.561 1.00 36.22 273 CYS A C 1
ATOM 2112 O O . CYS A 1 273 ? 33.485 12.337 -1.719 1.00 36.22 273 CYS A O 1
ATOM 2114 N N . ARG A 1 274 ? 35.162 11.626 -3.032 1.00 35.44 274 ARG A N 1
ATOM 2115 C CA . ARG A 1 274 ? 36.079 12.722 -2.662 1.00 35.44 274 ARG A CA 1
ATOM 2116 C C . ARG A 1 274 ? 35.642 14.073 -3.226 1.00 35.44 274 ARG A C 1
ATOM 2118 O O . ARG A 1 274 ? 35.895 15.082 -2.581 1.00 35.44 274 ARG A O 1
ATOM 2125 N N . TRP A 1 275 ? 34.978 14.089 -4.379 1.00 34.47 275 TRP A N 1
ATOM 2126 C CA . TRP A 1 275 ? 34.449 15.311 -4.988 1.00 34.47 275 TRP A CA 1
ATOM 2127 C C . TRP A 1 275 ? 33.088 15.727 -4.401 1.00 34.47 275 TRP A C 1
ATOM 2129 O O . TRP A 1 275 ? 32.849 16.916 -4.225 1.00 34.47 275 TRP A O 1
ATOM 2139 N N . GLY A 1 276 ? 32.232 14.775 -4.009 1.00 31.64 276 GLY A N 1
ATOM 2140 C CA . GLY A 1 276 ? 30.921 15.058 -3.400 1.00 31.64 276 GLY A CA 1
ATOM 2141 C C . GLY A 1 276 ? 30.952 15.485 -1.923 1.00 31.64 276 GLY A C 1
ATOM 2142 O O . GLY A 1 276 ? 30.035 16.157 -1.461 1.00 31.64 276 GLY A O 1
ATOM 2143 N N . CYS A 1 277 ? 32.006 15.145 -1.169 1.00 32.47 277 CYS A N 1
ATOM 2144 C CA . CYS A 1 277 ? 32.147 15.505 0.253 1.00 32.47 277 CYS A CA 1
ATOM 2145 C C . CYS A 1 277 ? 32.973 16.783 0.517 1.00 32.47 277 CYS A C 1
ATOM 2147 O O . CYS A 1 277 ? 33.314 17.059 1.666 1.00 32.47 277 CYS A O 1
ATOM 2149 N N . GLY A 1 278 ? 33.276 17.586 -0.509 1.00 30.36 278 GLY A N 1
ATOM 2150 C CA . GLY A 1 278 ? 34.022 18.849 -0.382 1.00 30.36 278 GLY A CA 1
ATOM 2151 C C . GLY A 1 278 ? 33.236 20.037 0.201 1.00 30.36 278 GLY A C 1
ATOM 2152 O O . GLY A 1 278 ? 33.743 21.156 0.199 1.00 30.36 278 GLY A O 1
ATOM 2153 N N . GLY A 1 279 ? 32.010 19.826 0.692 1.00 31.05 279 GLY A N 1
ATOM 2154 C CA . GLY A 1 279 ? 31.203 20.846 1.365 1.00 31.05 279 GLY A CA 1
ATOM 2155 C C . GLY A 1 279 ? 31.700 21.108 2.789 1.00 31.05 279 GLY A C 1
ATOM 2156 O O . GLY A 1 279 ? 31.565 20.273 3.680 1.00 31.05 279 GLY A O 1
ATOM 2157 N N . SER A 1 280 ? 32.300 22.277 2.986 1.00 31.58 280 SER A N 1
ATOM 2158 C CA . SER A 1 280 ? 32.914 22.794 4.211 1.00 31.58 280 SER A CA 1
ATOM 2159 C C . SER A 1 280 ? 32.228 22.417 5.537 1.00 31.58 280 SER A C 1
ATOM 2161 O O . SER A 1 280 ? 31.160 22.931 5.873 1.00 31.58 280 SER A O 1
ATOM 2163 N N . ARG A 1 281 ? 32.934 21.668 6.395 1.00 30.03 281 ARG A N 1
ATOM 2164 C CA . ARG A 1 281 ? 32.769 21.772 7.854 1.00 30.03 281 ARG A CA 1
ATOM 2165 C C . ARG A 1 281 ? 33.355 23.112 8.312 1.00 30.03 281 ARG A C 1
ATOM 2167 O O . ARG A 1 281 ? 34.522 23.174 8.685 1.00 30.03 281 ARG A O 1
ATOM 2174 N N . ARG A 1 282 ? 32.571 24.193 8.289 1.00 26.67 282 ARG A N 1
ATOM 2175 C CA . ARG A 1 282 ? 32.884 25.402 9.070 1.00 26.67 282 ARG A CA 1
ATOM 2176 C C . ARG A 1 282 ? 31.943 25.471 10.265 1.00 26.67 282 ARG A C 1
ATOM 2178 O O . ARG A 1 282 ? 30.740 25.655 10.129 1.00 26.67 282 ARG A O 1
ATOM 2185 N N . ARG A 1 283 ? 32.539 25.264 11.439 1.00 25.69 283 ARG A N 1
ATOM 2186 C CA . ARG A 1 283 ? 31.967 25.495 12.767 1.00 25.69 283 ARG A CA 1
ATOM 2187 C C . ARG A 1 283 ? 31.444 26.934 12.821 1.00 25.69 283 ARG A C 1
ATOM 2189 O O . ARG A 1 283 ? 32.225 27.864 12.652 1.00 25.69 283 ARG A O 1
ATOM 2196 N N . TRP A 1 284 ? 30.150 27.113 13.060 1.00 22.91 284 TRP A N 1
ATOM 2197 C CA . TRP A 1 284 ? 29.610 28.404 13.474 1.00 22.91 284 TRP A CA 1
ATOM 2198 C C . TRP A 1 284 ? 29.971 28.616 14.947 1.00 22.91 284 TRP A C 1
ATOM 2200 O O . TRP A 1 284 ? 29.463 27.917 15.821 1.00 22.91 284 TRP A O 1
ATOM 2210 N N . SER A 1 285 ? 30.880 29.551 15.221 1.00 25.67 285 SER A N 1
ATOM 2211 C CA . SER A 1 285 ? 31.098 30.102 16.559 1.00 25.67 285 SER A CA 1
ATOM 2212 C C . SER A 1 285 ? 30.847 31.603 16.523 1.00 25.67 285 SER A C 1
ATOM 2214 O O . SER A 1 285 ? 31.466 32.335 15.756 1.00 25.67 285 SER A O 1
ATOM 2216 N N . SER A 1 286 ? 29.927 32.037 17.374 1.00 29.25 286 SER A N 1
ATOM 2217 C CA . SER A 1 286 ? 29.553 33.421 17.639 1.00 29.25 286 SER A CA 1
ATOM 2218 C C . SER A 1 286 ? 30.740 34.293 18.071 1.00 29.25 286 SER A C 1
ATOM 2220 O O . SER A 1 286 ? 31.395 33.943 19.054 1.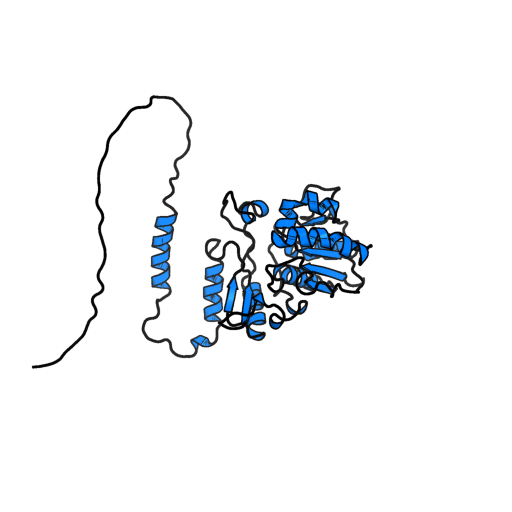00 29.25 286 SER A O 1
ATOM 2222 N N . ARG A 1 287 ? 30.935 35.456 17.426 1.00 25.70 287 ARG A N 1
ATOM 2223 C CA . ARG A 1 287 ? 31.079 36.807 18.035 1.00 25.70 287 ARG A CA 1
ATOM 2224 C C . ARG A 1 287 ? 31.734 37.818 17.069 1.00 25.70 287 ARG A C 1
ATOM 2226 O O . ARG A 1 287 ? 32.798 37.553 16.534 1.00 25.70 287 ARG A O 1
ATOM 2233 N N . ARG A 1 288 ? 31.116 39.012 17.039 1.00 26.28 288 ARG A N 1
ATOM 2234 C CA . ARG A 1 288 ? 31.645 40.371 16.756 1.00 26.28 288 ARG A CA 1
ATOM 2235 C C . ARG A 1 288 ? 31.947 40.795 15.302 1.00 26.28 288 ARG A C 1
ATOM 2237 O O . ARG A 1 288 ? 32.948 40.423 14.716 1.00 26.28 288 ARG A O 1
ATOM 2244 N N . THR A 1 289 ? 31.044 41.652 14.804 1.00 27.89 289 THR A N 1
ATOM 2245 C CA . THR A 1 289 ? 31.265 42.992 14.201 1.00 27.89 289 THR A CA 1
ATOM 2246 C C . THR A 1 289 ? 32.587 43.277 13.471 1.00 27.89 289 THR A C 1
ATOM 2248 O O . THR A 1 289 ? 33.611 43.390 14.137 1.00 27.89 289 THR A O 1
ATOM 2251 N N . ALA A 1 290 ? 32.521 43.585 12.166 1.00 25.30 290 ALA A N 1
ATOM 2252 C CA . ALA A 1 290 ? 32.909 44.889 11.587 1.00 25.30 290 ALA A CA 1
ATOM 2253 C C . ALA A 1 290 ? 32.879 44.896 10.038 1.00 25.30 290 ALA A C 1
ATOM 2255 O O . ALA A 1 290 ? 33.363 43.974 9.393 1.00 25.30 290 ALA A O 1
ATOM 2256 N N . SER A 1 291 ? 32.318 45.991 9.510 1.00 23.84 291 SER A N 1
ATOM 2257 C CA . SER A 1 291 ? 32.584 46.706 8.245 1.00 23.84 291 SER A CA 1
ATOM 2258 C C . SER A 1 291 ? 32.614 45.987 6.886 1.00 23.84 291 SER A C 1
ATOM 2260 O O . SER A 1 291 ? 33.478 45.175 6.574 1.00 23.84 291 SER A O 1
ATOM 2262 N N . CYS A 1 292 ? 31.722 46.483 6.026 1.00 27.27 292 CYS A N 1
ATOM 2263 C CA . CYS A 1 292 ? 31.752 46.443 4.569 1.00 27.27 292 CYS A CA 1
ATOM 2264 C C . CYS A 1 292 ? 33.035 47.101 4.012 1.00 27.27 292 CYS A C 1
ATOM 2266 O O . CYS A 1 292 ? 33.416 48.177 4.471 1.00 27.27 292 CYS A O 1
ATOM 2268 N N . GLY A 1 293 ? 33.668 46.481 3.011 1.00 24.00 293 GLY A N 1
ATOM 2269 C CA . GLY A 1 293 ? 34.862 46.989 2.329 1.00 24.00 293 GLY A CA 1
ATOM 2270 C C . GLY A 1 293 ? 35.131 46.241 1.018 1.00 24.00 293 GLY A C 1
ATOM 2271 O O . GLY A 1 293 ? 34.936 45.035 0.925 1.00 24.00 293 GLY A O 1
ATOM 2272 N N . SER A 1 294 ? 35.508 46.999 -0.003 1.00 26.50 294 SER A N 1
ATOM 2273 C CA . SER A 1 294 ? 35.515 46.730 -1.444 1.00 26.50 294 SER A CA 1
ATOM 2274 C C . SER A 1 2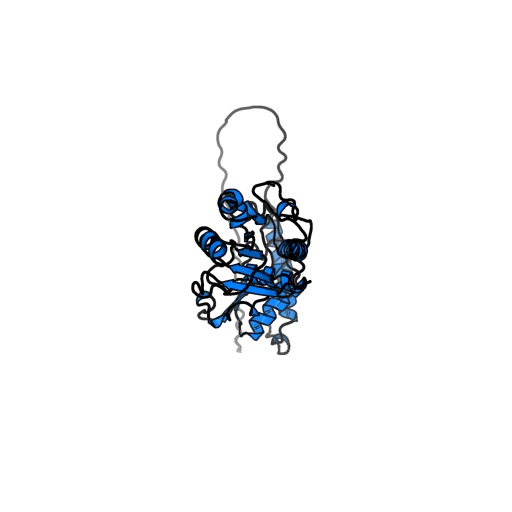94 ? 36.653 45.851 -2.000 1.00 26.50 294 SER A C 1
ATOM 2276 O O . SER A 1 294 ? 37.766 45.890 -1.496 1.00 26.50 294 SER A O 1
ATOM 2278 N N . SER A 1 295 ? 36.354 45.206 -3.142 1.00 26.09 295 SER A N 1
ATOM 2279 C CA . SER A 1 295 ? 37.211 44.880 -4.310 1.00 26.09 295 SER A CA 1
ATOM 2280 C C . SER A 1 295 ? 38.545 44.132 -4.134 1.00 26.09 295 SER A C 1
ATOM 2282 O O . SER A 1 295 ? 39.459 44.670 -3.529 1.00 26.09 295 SER A O 1
ATOM 2284 N N . THR A 1 296 ? 38.721 43.033 -4.885 1.00 28.36 296 THR A N 1
ATOM 2285 C CA . THR A 1 296 ? 39.684 42.922 -6.013 1.00 28.36 296 THR A CA 1
ATOM 2286 C C . THR A 1 296 ? 39.500 41.610 -6.795 1.00 28.36 296 THR A C 1
ATOM 2288 O O . THR A 1 296 ? 39.070 40.590 -6.263 1.00 28.36 296 THR A O 1
ATOM 2291 N N . ARG A 1 297 ? 39.774 41.688 -8.104 1.00 27.84 297 ARG A N 1
ATOM 2292 C CA . ARG A 1 297 ? 39.812 40.596 -9.092 1.00 27.84 297 ARG A CA 1
ATOM 2293 C C . ARG A 1 297 ? 41.048 39.718 -8.888 1.00 27.84 297 ARG A C 1
ATOM 2295 O O . ARG A 1 297 ? 42.100 40.268 -8.597 1.00 27.84 297 ARG A O 1
ATOM 2302 N N . GLU A 1 298 ? 40.957 38.438 -9.251 1.00 28.61 298 GLU A N 1
ATOM 2303 C CA . GLU A 1 298 ? 42.073 37.710 -9.875 1.00 28.61 298 GLU A CA 1
ATOM 2304 C C . GLU A 1 298 ? 41.580 36.508 -10.703 1.00 28.61 298 GLU A C 1
ATOM 2306 O O . GLU A 1 298 ? 40.491 35.975 -10.501 1.00 28.61 298 GLU A O 1
ATOM 2311 N N . SER A 1 299 ? 42.359 36.178 -11.728 1.00 26.42 299 SER A N 1
ATOM 2312 C CA . SER A 1 299 ? 41.978 35.576 -13.008 1.00 26.42 299 SER A CA 1
ATOM 2313 C C . SER A 1 299 ? 42.429 34.118 -13.206 1.00 26.42 299 SER A C 1
ATOM 2315 O O . SER A 1 299 ? 43.491 33.738 -12.741 1.00 26.42 299 SER A O 1
ATOM 2317 N N . MET A 1 300 ? 41.629 33.372 -13.989 1.00 26.81 300 MET A N 1
ATOM 2318 C CA . MET A 1 300 ? 41.912 32.257 -14.935 1.00 26.81 300 MET A CA 1
ATOM 2319 C C . MET A 1 300 ? 43.084 31.272 -14.712 1.00 26.81 300 MET A C 1
ATOM 2321 O O . MET A 1 300 ? 44.240 31.673 -14.660 1.00 26.81 300 MET A O 1
ATOM 2325 N N . SER A 1 301 ? 42.804 29.964 -14.890 1.00 26.45 301 SER A N 1
ATOM 2326 C CA . SER A 1 301 ? 43.310 29.151 -16.032 1.00 26.45 301 SER A CA 1
ATOM 2327 C C . SER A 1 301 ? 42.722 27.715 -16.080 1.00 26.45 301 SER A C 1
ATOM 2329 O O . SER A 1 301 ? 42.592 27.087 -15.029 1.00 26.45 301 SER A O 1
ATOM 2331 N N . PRO A 1 302 ? 42.398 27.160 -17.273 1.00 38.22 302 PRO A N 1
ATOM 2332 C CA . PRO A 1 302 ? 41.890 25.796 -17.469 1.00 38.22 302 PRO A CA 1
ATOM 2333 C C . PRO A 1 302 ? 42.950 24.846 -18.066 1.00 38.22 302 PRO A C 1
ATOM 2335 O O . PRO A 1 302 ? 43.706 25.226 -18.957 1.00 38.22 302 PRO A O 1
ATOM 2338 N N . THR A 1 303 ? 42.991 23.575 -17.652 1.00 29.22 303 THR A N 1
ATOM 2339 C CA . THR A 1 303 ? 43.652 22.503 -18.431 1.00 29.22 303 THR A CA 1
ATOM 2340 C C . THR A 1 303 ? 43.248 21.115 -17.927 1.00 29.22 303 THR A C 1
ATOM 2342 O O . THR A 1 303 ? 43.474 20.781 -16.771 1.00 29.22 303 THR A O 1
ATOM 2345 N N . CYS A 1 304 ? 42.685 20.270 -18.797 1.00 24.77 304 CYS A N 1
ATOM 2346 C CA . CYS A 1 304 ? 43.427 19.178 -19.451 1.00 24.77 304 CYS A CA 1
ATOM 2347 C C . CYS A 1 304 ? 42.455 18.159 -20.088 1.00 24.77 304 CYS A C 1
ATOM 2349 O O . CYS A 1 304 ? 41.927 17.258 -19.437 1.00 24.77 304 CYS A O 1
ATOM 2351 N N . VAL A 1 305 ? 42.253 18.308 -21.399 1.00 29.91 305 VAL A N 1
ATOM 2352 C CA . VAL A 1 305 ? 41.670 17.321 -22.318 1.00 29.91 305 VAL A CA 1
ATOM 2353 C C . VAL A 1 305 ? 42.717 16.231 -22.579 1.00 29.91 305 VAL A C 1
ATOM 2355 O O . VAL A 1 305 ? 43.835 16.549 -22.984 1.00 29.91 305 VAL A O 1
ATOM 2358 N N . ARG A 1 306 ? 42.386 14.943 -22.393 1.00 28.80 306 ARG A N 1
ATOM 2359 C CA . ARG A 1 306 ? 43.280 13.821 -22.748 1.00 28.80 306 ARG A CA 1
ATOM 2360 C C . ARG A 1 306 ? 42.770 13.042 -23.963 1.00 28.80 306 ARG A C 1
ATOM 2362 O O . ARG A 1 306 ? 41.680 12.483 -23.959 1.00 28.80 306 ARG A O 1
ATOM 2369 N N . ARG A 1 307 ? 43.630 13.026 -24.987 1.00 29.25 307 ARG A N 1
ATOM 2370 C CA . ARG A 1 307 ? 43.540 12.358 -26.295 1.00 29.25 307 ARG A CA 1
ATOM 2371 C C . ARG A 1 307 ? 43.449 10.829 -26.202 1.00 29.25 307 ARG A C 1
ATOM 2373 O O . ARG A 1 307 ? 44.240 10.201 -25.502 1.00 29.25 307 ARG A O 1
ATOM 2380 N N . SER A 1 308 ? 42.602 10.244 -27.049 1.00 27.89 308 SER A N 1
ATOM 2381 C CA . SER A 1 308 ? 42.672 8.850 -27.502 1.00 27.89 308 SER A CA 1
ATOM 2382 C C . SER A 1 308 ? 43.672 8.707 -28.659 1.00 27.89 308 SER A C 1
ATOM 2384 O O . SER A 1 308 ? 43.586 9.461 -29.629 1.00 27.89 308 SER A O 1
ATOM 2386 N N . ARG A 1 309 ? 44.567 7.714 -28.625 1.00 31.22 309 ARG A N 1
ATOM 2387 C CA . ARG A 1 309 ? 45.301 7.245 -29.815 1.00 31.22 309 ARG A CA 1
ATOM 2388 C C . ARG A 1 309 ? 44.929 5.789 -30.097 1.00 31.22 309 ARG A C 1
ATOM 2390 O O . ARG A 1 309 ? 45.200 4.913 -29.282 1.00 31.22 309 ARG A O 1
ATOM 2397 N N . LYS A 1 310 ? 44.302 5.569 -31.257 1.00 30.39 310 LYS A N 1
ATOM 2398 C CA . LYS A 1 310 ? 44.111 4.266 -31.909 1.00 30.39 310 LYS A CA 1
ATOM 2399 C C . LYS A 1 310 ? 45.458 3.791 -32.474 1.00 30.39 310 LYS A C 1
ATOM 2401 O O . LYS A 1 310 ? 46.186 4.593 -33.052 1.00 30.39 310 LYS A O 1
ATOM 2406 N N . ARG A 1 311 ? 45.772 2.503 -32.309 1.00 29.59 311 ARG A N 1
ATOM 2407 C CA . ARG A 1 311 ? 46.804 1.786 -33.074 1.00 29.59 311 ARG A CA 1
ATOM 2408 C C . ARG A 1 311 ? 46.149 1.223 -34.338 1.00 29.59 311 ARG A C 1
ATOM 2410 O O . ARG A 1 311 ? 45.164 0.500 -34.228 1.00 29.59 311 ARG A O 1
ATOM 2417 N N . THR A 1 312 ? 46.715 1.526 -35.495 1.00 33.12 312 THR A N 1
ATOM 2418 C CA . THR A 1 312 ? 46.503 0.820 -36.765 1.00 33.12 312 THR A CA 1
ATOM 2419 C C . THR A 1 312 ? 47.881 0.431 -37.293 1.00 33.12 312 THR A C 1
ATOM 2421 O O . THR A 1 312 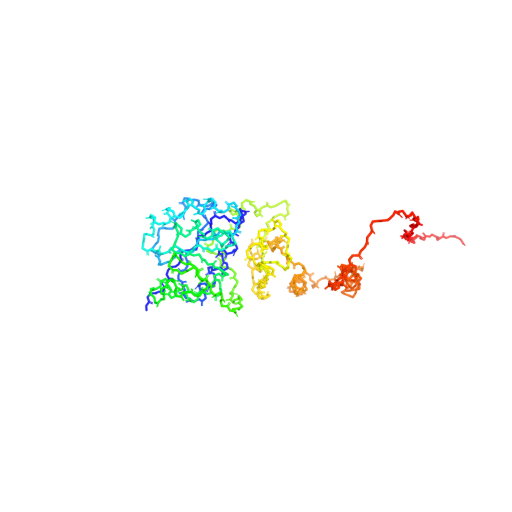? 48.838 1.186 -37.127 1.00 33.12 312 THR A O 1
ATOM 2424 N N . GLY A 1 313 ? 47.995 -0.787 -37.819 1.00 29.02 313 GLY A N 1
ATOM 2425 C CA . GLY A 1 313 ? 49.211 -1.324 -38.424 1.00 29.02 313 GLY A CA 1
ATOM 2426 C C . GLY A 1 313 ? 49.138 -1.349 -39.953 1.00 29.02 313 GLY A C 1
ATOM 2427 O O . GLY A 1 313 ? 48.045 -1.369 -40.512 1.00 29.02 313 GLY A O 1
ATOM 2428 N N . SER A 1 314 ? 50.313 -1.379 -40.580 1.00 29.55 314 SER A N 1
ATOM 2429 C CA . SER A 1 314 ? 50.638 -1.774 -41.968 1.00 29.55 314 SER A CA 1
ATOM 2430 C C . SER A 1 314 ? 52.180 -1.812 -42.020 1.00 29.55 314 SER A C 1
ATOM 2432 O O . SER A 1 314 ? 52.793 -0.841 -41.588 1.00 29.55 314 SER A O 1
ATOM 2434 N N . VAL A 1 315 ? 52.868 -2.952 -42.167 1.00 32.53 315 VAL A N 1
ATOM 2435 C CA . VAL A 1 315 ? 53.168 -3.767 -43.373 1.00 32.53 315 VAL A CA 1
ATOM 2436 C C . VAL A 1 315 ? 53.930 -3.005 -44.472 1.00 32.53 315 VAL A C 1
ATOM 2438 O O . VAL A 1 315 ? 53.491 -1.933 -44.876 1.00 32.53 315 VAL A O 1
ATOM 2441 N N . SER A 1 316 ? 54.990 -3.661 -44.984 1.00 30.17 316 SER A N 1
ATOM 2442 C CA . SER A 1 316 ? 55.906 -3.361 -46.117 1.00 30.17 316 SER A CA 1
ATOM 2443 C C . SER A 1 316 ? 56.957 -2.263 -45.869 1.00 30.17 316 SER A C 1
ATOM 2445 O O . SER A 1 316 ? 56.615 -1.206 -45.358 1.00 30.17 316 SER A O 1
ATOM 2447 N N . SER A 1 317 ? 58.253 -2.435 -46.160 1.00 33.56 317 SER A N 1
ATOM 2448 C CA . SER A 1 317 ? 59.010 -3.429 -46.954 1.00 33.56 317 SER A CA 1
ATOM 2449 C C . SER A 1 317 ? 60.332 -3.774 -46.265 1.00 33.56 317 SER A C 1
ATOM 2451 O O . SER A 1 317 ? 60.754 -2.965 -45.408 1.00 33.56 317 SER A O 1
#

Radius of gyration: 25.5 Å; chains: 1; bounding box: 80×67×68 Å

InterPro domains:
  IPR007197 Radical SAM [PF04055] (177-231)
  IPR007197 Radical SAM [SFLDS00029] (15-234)
  IPR023404 Radical SAM, alpha/beta horseshoe [G3DSA:3.80.30.20] (174-249)
  IPR051198 Tetrapyrrole and bacteriochlorophyll biosynthesis methyltransferases [PTHR43409] (10-233)
  IPR058240 Radical SAM superfamily [SSF102114] (156-230)

Secondary structure (DSSP, 8-state):
-PPPEEEEEES-STTS--HHHHHHHHHHHTTT-EEEEEETTT-TT----S--SEEEEE--STHHHHHHHHHHHHHHHHSTTSPEEEESHHHHHTHHHHHTTSSEEESS-GGGSHHHHHHHHTTSS-GGGSTTEEETTB-------PPP---S--GGGS--GGG-GGGEETTEEEEEE-SEEE-S---TT-HHHHHHTT-EEEPPHHHHHHHHHHHHHTT--EEEE--S-SSSSTTHHHHHHHHHHHH-GGGSS-PPTTPPPHHHHHHHHHHHHHHHT-S--------------------------------------